Protein AF-A0AA90QJL9-F1 (afdb_monomer)

Solvent-accessible surface area (backbone atoms only — not comparable to full-atom values): 12307 Å² total; per-residue (Å²): 135,61,66,71,59,50,46,52,51,47,24,72,76,66,73,48,88,70,54,82,89,34,70,68,47,48,51,52,52,48,52,53,52,53,50,50,53,55,49,50,56,49,50,53,54,47,51,52,53,49,50,56,49,50,53,49,52,49,53,41,50,74,67,40,72,72,60,74,84,72,82,87,88,88,82,82,87,81,88,88,86,87,86,88,90,86,85,89,89,82,92,87,85,89,83,93,85,90,80,90,79,86,78,80,83,92,81,77,94,82,65,63,77,60,52,53,51,48,52,50,49,49,52,52,49,50,51,52,49,52,51,49,51,51,50,49,46,41,55,68,75,57,45,70,70,72,71,64,70,74,68,71,62,67,64,68,62,48,76,65,54,49,48,50,51,56,50,49,53,51,51,50,57,52,51,70,71,47,56,74,68,60,44,52,53,53,54,56,59,72,69,56,133

Foldseek 3Di:
DDLVVLQVVCCVVPVDRDDCPHPVSVVSVVVVVVVVVVVVVVVVVVVVVVVVVVVVVVVCVVVCVVVPPDDDDDDDDDDDDDDDDDDDDDDDDDDDDDDDDDDDDDDDDDDPVVVVVVVCVVVVVVVVVVVVVVVVCCCVVVVPDPPPPVPVPVVPCPPVNVVVVVVVVVVVVVLVVDDPVVVVVVVVVVPDD

Mean predicted aligned error: 23.82 Å

Secondary structure (DSSP, 8-state):
--HHHHHHHHHHHH-----TT-HHHHHHHHHHHHHHHHHHHHHHHHHHHHHHHHHHHHHHHHTTTTTTTS-----------------------------------------HHHHHHHHHHHHHHHHHHHHHHHHHHHHHHS------TT--------HHHHHHHHHHHHHHHHHHHS-HHHHHHHHHHHT--

Sequence (193 aa):
MDQQKLRTLVFEKTGVRIDIDDPIFALVALNEAVLAEAVERHVELLDDATADLADQVQALQESGHLGRASGAPADRGPADRGPAERGPADRGPAERAPAALVAAAPAAVNSQPLQEKRIIAIAGGAALLCAFVVLIGQAVLLRPAPAPAPVVVAKELTPEQSAALREADKLAGIVARLDAKTRAAIAAEMQKP

pLDDT: mean 71.05, std 20.95, range [29.89, 96.69]

Radius of gyration: 43.8 Å; Cα contacts (8 Å, |Δi|>4): 33; chains: 1; bounding box: 90×55×127 Å

Structure (mmCIF, N/CA/C/O backbone):
data_AF-A0AA90QJL9-F1
#
_entry.id   AF-A0AA90QJL9-F1
#
loop_
_atom_site.group_PDB
_atom_site.id
_atom_site.type_symbol
_atom_site.label_atom_id
_atom_site.label_alt_id
_atom_site.label_comp_id
_atom_site.label_asym_id
_atom_site.label_entity_id
_atom_site.label_seq_id
_atom_site.pdbx_PDB_ins_code
_atom_site.Cartn_x
_atom_site.Cartn_y
_atom_site.Cartn_z
_atom_site.occupancy
_atom_site.B_iso_or_equiv
_atom_site.auth_seq_id
_atom_site.auth_comp_id
_atom_site.auth_asym_id
_atom_site.auth_atom_id
_atom_site.pdbx_PDB_model_num
ATOM 1 N N . MET A 1 1 ? 7.732 -16.414 -2.783 1.00 67.12 1 MET A N 1
ATOM 2 C CA . MET A 1 1 ? 7.896 -16.196 -1.323 1.00 67.12 1 MET A CA 1
ATOM 3 C C . MET A 1 1 ? 7.197 -17.326 -0.563 1.00 67.12 1 MET A C 1
ATOM 5 O O . MET A 1 1 ? 6.200 -17.828 -1.063 1.00 67.12 1 MET A O 1
ATOM 9 N N . ASP A 1 2 ? 7.714 -17.752 0.596 1.00 83.19 2 ASP A N 1
ATOM 10 C CA . ASP A 1 2 ? 7.135 -18.830 1.426 1.00 83.19 2 ASP A CA 1
ATOM 11 C C . ASP A 1 2 ? 5.932 -18.325 2.254 1.00 83.19 2 ASP A C 1
ATOM 13 O O . ASP A 1 2 ? 6.030 -17.314 2.956 1.00 83.19 2 ASP A O 1
ATOM 17 N N . GLN A 1 3 ? 4.799 -19.035 2.187 1.00 81.81 3 GLN A N 1
ATOM 18 C CA . GLN A 1 3 ? 3.561 -18.700 2.902 1.00 81.81 3 GLN A CA 1
ATOM 19 C C . GLN A 1 3 ? 3.730 -18.746 4.427 1.00 81.81 3 GLN A C 1
ATOM 21 O O . GLN A 1 3 ? 3.148 -17.928 5.139 1.00 81.81 3 GLN A O 1
ATOM 26 N N . GLN A 1 4 ? 4.566 -19.644 4.958 1.00 83.25 4 GLN A N 1
ATOM 27 C CA . GLN A 1 4 ? 4.797 -19.713 6.405 1.00 83.25 4 GLN A CA 1
ATOM 28 C C . GLN A 1 4 ? 5.502 -18.454 6.914 1.00 83.25 4 GLN A C 1
ATOM 30 O O . GLN A 1 4 ? 5.161 -17.928 7.976 1.00 83.25 4 GLN A O 1
ATOM 35 N N . LYS A 1 5 ? 6.433 -17.927 6.114 1.00 85.44 5 LYS A N 1
ATOM 36 C CA . LYS A 1 5 ? 7.164 -16.693 6.406 1.00 85.44 5 LYS A CA 1
ATOM 37 C C . LYS A 1 5 ? 6.245 -15.472 6.368 1.00 85.44 5 LYS A C 1
ATOM 39 O O . LYS A 1 5 ? 6.332 -14.631 7.257 1.00 85.44 5 LYS A O 1
ATOM 44 N N . LEU A 1 6 ? 5.330 -15.409 5.396 1.00 84.88 6 LEU A N 1
ATOM 45 C CA . LEU A 1 6 ? 4.298 -14.368 5.320 1.00 84.88 6 LEU A CA 1
ATOM 46 C C . LEU A 1 6 ? 3.365 -14.397 6.531 1.00 84.88 6 LEU A C 1
ATOM 48 O O . LEU A 1 6 ? 3.084 -13.348 7.103 1.00 84.88 6 LEU A O 1
ATOM 52 N N . ARG A 1 7 ? 2.935 -15.582 6.974 1.00 85.56 7 ARG A N 1
ATOM 53 C CA . ARG A 1 7 ? 2.067 -15.718 8.153 1.00 85.56 7 ARG A CA 1
ATOM 54 C C . ARG A 1 7 ? 2.731 -15.178 9.414 1.00 85.56 7 ARG A C 1
ATOM 56 O O . ARG A 1 7 ? 2.098 -14.445 10.170 1.00 85.56 7 ARG A O 1
ATOM 63 N N . THR A 1 8 ? 4.009 -15.493 9.617 1.00 87.06 8 THR A N 1
ATOM 64 C CA . THR A 1 8 ? 4.794 -14.942 10.729 1.00 87.06 8 THR A CA 1
ATOM 65 C C . THR A 1 8 ? 4.916 -13.423 10.624 1.00 87.06 8 THR A C 1
ATOM 67 O O . THR A 1 8 ? 4.677 -12.732 11.604 1.00 87.06 8 THR A O 1
ATOM 70 N N . LEU A 1 9 ? 5.195 -12.892 9.431 1.00 86.06 9 LEU A N 1
ATOM 71 C CA . LEU A 1 9 ? 5.325 -11.450 9.193 1.00 86.06 9 LEU A CA 1
ATOM 72 C C . LEU A 1 9 ? 4.023 -10.680 9.448 1.00 86.06 9 LEU A C 1
ATOM 74 O O 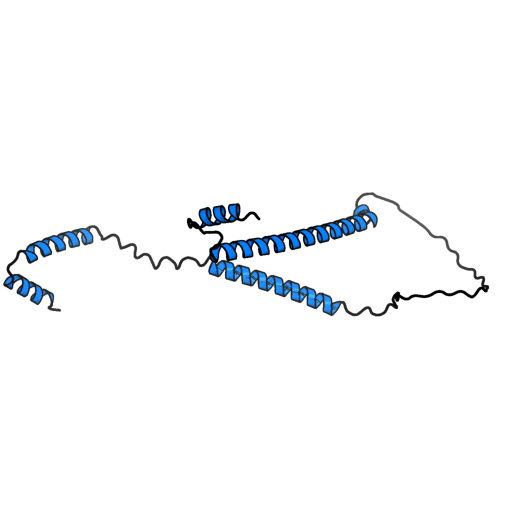. LEU A 1 9 ? 4.041 -9.597 10.032 1.00 86.06 9 LEU A O 1
ATOM 78 N N . VAL A 1 10 ? 2.888 -11.235 9.022 1.00 84.06 10 VAL A N 1
ATOM 79 C CA . VAL A 1 10 ? 1.570 -10.646 9.274 1.00 84.06 10 VAL A CA 1
ATOM 80 C C . VAL A 1 10 ? 1.244 -10.702 10.764 1.00 84.06 10 VAL A C 1
ATOM 82 O O . VAL A 1 10 ? 0.799 -9.697 11.315 1.00 84.06 10 VAL A O 1
ATOM 85 N N . PHE A 1 11 ? 1.538 -11.816 11.440 1.00 86.06 11 PHE A N 1
ATOM 86 C CA . PHE A 1 11 ? 1.369 -11.935 12.888 1.00 86.06 11 PHE A CA 1
ATOM 87 C C . PHE A 1 11 ? 2.257 -10.952 13.664 1.00 86.06 11 PHE A C 1
ATOM 89 O O . PHE A 1 11 ? 1.767 -10.286 14.566 1.00 86.06 11 PHE A O 1
ATOM 96 N N . GLU A 1 12 ? 3.530 -10.797 13.303 1.00 88.50 12 GLU A N 1
ATOM 97 C CA . GLU A 1 12 ? 4.438 -9.843 13.956 1.00 88.50 12 GLU A CA 1
ATOM 98 C C . GLU A 1 12 ? 3.993 -8.390 13.762 1.00 88.50 12 GLU A C 1
ATOM 100 O O . GLU A 1 12 ? 4.058 -7.593 14.696 1.00 88.50 12 GLU A O 1
ATOM 105 N N . LYS A 1 13 ? 3.510 -8.034 12.565 1.00 88.56 13 LYS A N 1
ATOM 106 C CA . LYS A 1 13 ? 3.083 -6.660 12.259 1.00 88.56 13 LYS A CA 1
ATOM 107 C C . LYS A 1 13 ? 1.711 -6.302 12.819 1.00 88.56 13 LYS A C 1
ATOM 109 O O . LYS A 1 13 ? 1.482 -5.142 13.146 1.00 88.56 13 LYS A O 1
ATOM 114 N N . THR A 1 14 ? 0.788 -7.258 12.875 1.00 84.44 14 THR A N 1
ATOM 115 C CA . THR A 1 14 ? -0.618 -6.988 13.229 1.00 84.44 14 THR A CA 1
ATOM 116 C C . THR A 1 14 ? -1.019 -7.556 14.588 1.00 84.44 14 THR A C 1
ATOM 118 O O . THR A 1 14 ? -2.044 -7.160 15.133 1.00 84.44 14 THR A O 1
ATOM 121 N N . GLY A 1 15 ? -0.241 -8.486 15.145 1.00 83.06 15 GLY A N 1
ATOM 122 C CA . GLY A 1 15 ? -0.596 -9.263 16.336 1.00 83.06 15 GLY A CA 1
ATOM 123 C C . GLY A 1 15 ? -1.696 -10.303 16.096 1.00 83.06 15 GLY A C 1
ATOM 124 O O . GLY A 1 15 ? -2.047 -11.044 17.015 1.00 83.06 15 GLY A O 1
ATOM 125 N N . VAL A 1 16 ? -2.249 -10.381 14.880 1.00 82.75 16 VAL A N 1
ATOM 126 C CA . VAL A 1 16 ? -3.380 -11.249 14.544 1.00 82.75 16 VAL A CA 1
ATOM 127 C C . VAL A 1 16 ? -2.868 -12.553 13.946 1.00 82.75 16 VAL A C 1
ATOM 129 O O . VAL A 1 16 ? -2.081 -12.558 12.998 1.00 82.75 16 VAL A O 1
ATOM 132 N N . ARG A 1 17 ? -3.303 -13.684 14.512 1.00 83.62 17 ARG A N 1
ATOM 133 C CA . ARG A 1 17 ? -3.059 -15.003 13.918 1.00 83.62 17 ARG A CA 1
ATOM 134 C C . ARG A 1 17 ? -4.077 -15.211 12.812 1.00 83.62 17 ARG A C 1
ATOM 136 O O . ARG A 1 17 ? -5.263 -15.309 13.099 1.00 83.62 17 ARG A O 1
ATOM 143 N N . ILE A 1 18 ? -3.590 -15.243 11.580 1.00 83.38 18 ILE A N 1
ATOM 144 C CA . ILE A 1 18 ? -4.412 -15.421 10.391 1.00 83.38 18 ILE A CA 1
ATOM 145 C C . ILE A 1 18 ? -4.135 -16.815 9.822 1.00 83.38 18 ILE A C 1
ATOM 147 O O . ILE A 1 18 ? -2.971 -17.203 9.664 1.00 83.38 18 ILE A O 1
ATOM 151 N N . ASP A 1 19 ? -5.198 -17.573 9.568 1.00 86.06 19 ASP A N 1
ATOM 152 C CA . ASP A 1 19 ? -5.115 -18.892 8.943 1.00 86.06 19 ASP A CA 1
ATOM 153 C C . ASP A 1 19 ? -4.860 -18.774 7.433 1.00 86.06 19 ASP A C 1
ATOM 155 O O . ASP A 1 19 ? -5.088 -17.733 6.822 1.00 86.06 19 ASP A O 1
ATOM 159 N N . ILE A 1 20 ? -4.354 -19.846 6.817 1.00 79.44 20 ILE A N 1
ATOM 160 C CA . ILE A 1 20 ? -4.013 -19.854 5.381 1.00 79.44 20 ILE A CA 1
ATOM 161 C C . ILE A 1 20 ? -5.260 -19.693 4.502 1.00 79.44 20 ILE A C 1
ATOM 163 O O . ILE A 1 20 ? -5.184 -19.063 3.450 1.00 79.44 20 ILE A O 1
ATOM 167 N N . ASP A 1 21 ? -6.398 -20.216 4.957 1.00 84.12 21 ASP A N 1
ATOM 168 C CA . ASP A 1 21 ? -7.680 -20.120 4.253 1.00 84.12 21 ASP A CA 1
ATOM 169 C C . ASP A 1 21 ? -8.407 -18.787 4.516 1.00 84.12 21 ASP A C 1
ATOM 171 O O . ASP A 1 21 ? -9.512 -18.567 4.019 1.00 84.12 21 ASP A O 1
ATOM 175 N N . ASP A 1 22 ? -7.808 -17.883 5.298 1.00 88.06 22 ASP A N 1
ATOM 176 C CA . ASP A 1 22 ? -8.390 -16.576 5.572 1.00 88.06 22 ASP A CA 1
ATOM 177 C C . ASP A 1 22 ? -8.294 -15.672 4.325 1.00 88.06 22 ASP A C 1
ATOM 179 O O . ASP A 1 22 ? -7.212 -15.514 3.740 1.00 88.06 22 ASP A O 1
ATOM 183 N N . PRO A 1 23 ? -9.394 -15.015 3.916 1.00 85.56 23 PRO A N 1
ATOM 184 C CA . PRO A 1 23 ? -9.393 -14.128 2.756 1.00 85.56 23 PRO A CA 1
ATOM 185 C C . PRO A 1 23 ? -8.395 -12.965 2.878 1.00 85.56 23 PRO 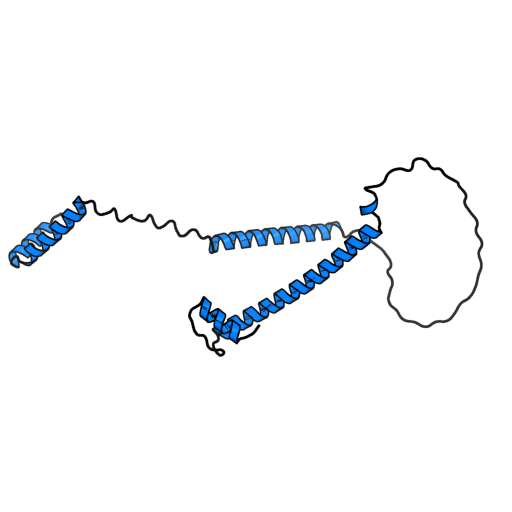A C 1
ATOM 187 O O . PRO A 1 23 ? -7.852 -12.516 1.869 1.00 85.56 23 PRO A O 1
ATOM 190 N N . ILE A 1 24 ? -8.112 -12.484 4.091 1.00 85.00 24 ILE A N 1
ATOM 191 C CA . ILE A 1 24 ? -7.118 -11.432 4.333 1.00 85.00 24 ILE A CA 1
ATOM 192 C C . ILE A 1 24 ? -5.714 -11.961 4.028 1.00 85.00 24 ILE A C 1
ATOM 194 O O . ILE A 1 24 ? -4.919 -11.264 3.393 1.00 85.00 24 ILE A O 1
ATOM 198 N N . PHE A 1 25 ? -5.410 -13.200 4.423 1.00 88.38 25 PHE A N 1
ATOM 199 C CA . PHE A 1 25 ? -4.119 -13.820 4.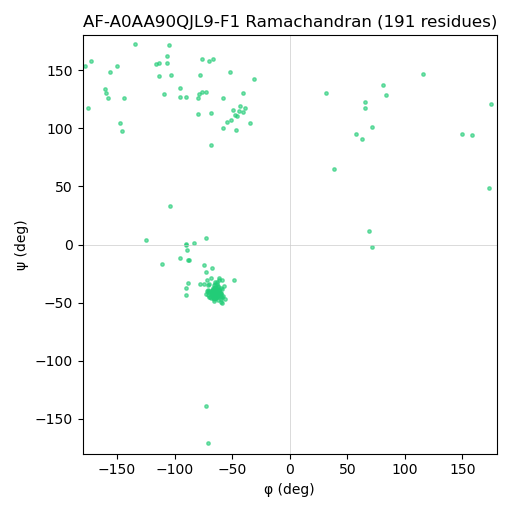131 1.00 88.38 25 PHE A CA 1
ATOM 200 C C . PHE A 1 25 ? -3.927 -14.048 2.631 1.00 88.38 25 PHE A C 1
ATOM 202 O O . PHE A 1 25 ? -2.867 -13.725 2.095 1.00 88.38 25 PHE A O 1
ATOM 209 N N . ALA A 1 26 ? -4.967 -14.520 1.940 1.00 86.75 26 ALA A N 1
ATOM 210 C CA . ALA A 1 26 ? -4.943 -14.706 0.492 1.00 86.75 26 ALA A CA 1
ATOM 211 C C . ALA A 1 26 ? -4.666 -13.391 -0.259 1.00 86.75 26 ALA A C 1
ATOM 213 O O . ALA A 1 26 ? -3.860 -13.372 -1.189 1.00 86.75 26 ALA A O 1
ATOM 214 N N . LEU A 1 27 ? -5.274 -12.279 0.171 1.00 88.25 27 LEU A N 1
ATOM 215 C CA . LEU A 1 27 ? 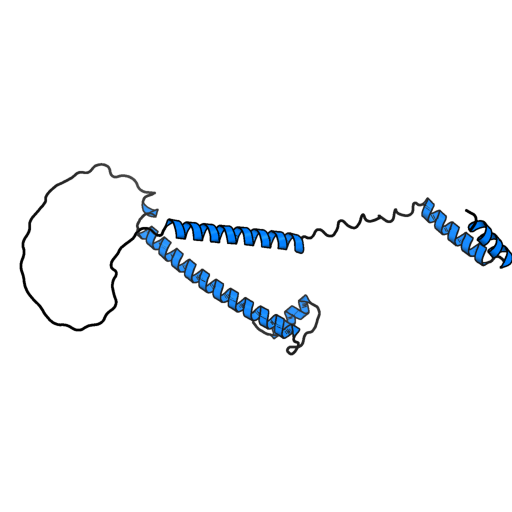-5.033 -10.959 -0.421 1.00 88.25 27 LEU A CA 1
ATOM 216 C C . LEU A 1 27 ? -3.605 -10.463 -0.190 1.00 88.25 27 LEU A C 1
ATOM 218 O O . LEU A 1 27 ? -2.978 -9.945 -1.113 1.00 88.25 27 LEU A O 1
ATOM 222 N N . VAL A 1 28 ? -3.073 -10.632 1.022 1.00 88.75 28 VAL A N 1
ATOM 223 C CA . VAL A 1 28 ? -1.682 -10.266 1.323 1.00 88.75 28 VAL A CA 1
ATOM 224 C C . VAL A 1 28 ? -0.719 -11.118 0.500 1.00 88.75 28 VAL A C 1
ATOM 226 O O . VAL A 1 28 ? 0.187 -10.576 -0.125 1.00 88.75 28 VAL A O 1
ATOM 229 N N . ALA A 1 29 ? -0.936 -12.432 0.438 1.00 87.38 29 ALA A N 1
ATOM 230 C CA . ALA A 1 29 ? -0.109 -13.337 -0.351 1.00 87.38 29 ALA A CA 1
ATOM 231 C C . ALA A 1 29 ? -0.157 -13.011 -1.853 1.00 87.38 29 ALA A C 1
ATOM 233 O O . ALA A 1 29 ? 0.880 -13.045 -2.514 1.00 87.38 29 ALA A O 1
ATOM 234 N N . LEU A 1 30 ? -1.332 -12.655 -2.382 1.00 88.94 30 LEU A N 1
ATOM 235 C CA . LEU A 1 30 ? -1.493 -12.240 -3.774 1.00 88.94 30 LEU A CA 1
ATOM 236 C C . LEU A 1 30 ? -0.758 -10.928 -4.060 1.00 88.94 30 LEU A C 1
ATOM 238 O O . LEU A 1 30 ? -0.006 -10.858 -5.028 1.00 88.94 30 LEU A O 1
ATOM 242 N N . ASN A 1 31 ? -0.939 -9.909 -3.217 1.00 91.06 31 ASN A N 1
ATOM 243 C CA . ASN A 1 31 ? -0.243 -8.633 -3.377 1.00 91.06 31 ASN A CA 1
ATOM 244 C C . ASN A 1 31 ? 1.275 -8.826 -3.354 1.00 91.06 31 ASN A C 1
ATOM 246 O O . ASN A 1 31 ? 1.972 -8.294 -4.209 1.00 91.06 31 ASN A O 1
ATOM 250 N N . GLU A 1 32 ? 1.785 -9.619 -2.414 1.00 89.25 32 GLU A N 1
ATOM 251 C CA . GLU A 1 32 ? 3.216 -9.909 -2.298 1.00 89.25 32 GLU A CA 1
ATOM 252 C C . GLU A 1 32 ? 3.751 -10.695 -3.502 1.00 89.25 32 GLU A C 1
ATOM 254 O O . GLU A 1 32 ? 4.854 -10.422 -3.968 1.00 89.25 32 GLU A O 1
ATOM 259 N N . ALA A 1 33 ? 2.973 -11.633 -4.053 1.00 86.50 33 ALA A N 1
ATOM 260 C CA . ALA A 1 33 ? 3.351 -12.354 -5.267 1.00 86.50 33 ALA A CA 1
ATOM 261 C C . ALA A 1 33 ? 3.413 -11.425 -6.491 1.00 86.50 33 ALA A C 1
ATOM 263 O O . ALA A 1 33 ? 4.394 -11.452 -7.230 1.00 86.50 33 ALA A O 1
ATOM 264 N N . VAL A 1 34 ? 2.407 -10.563 -6.669 1.00 91.62 34 VAL A N 1
ATOM 265 C CA . VAL A 1 34 ? 2.362 -9.590 -7.772 1.00 91.62 34 VAL A CA 1
ATOM 266 C C . VAL A 1 34 ? 3.485 -8.561 -7.646 1.00 91.62 34 VAL A C 1
ATOM 268 O O . VAL A 1 34 ? 4.110 -8.205 -8.643 1.00 91.62 34 VAL A O 1
ATOM 271 N N . LEU A 1 35 ? 3.769 -8.092 -6.428 1.00 91.88 35 LEU A N 1
ATOM 272 C CA . LEU A 1 35 ? 4.880 -7.179 -6.169 1.00 91.88 35 LEU A CA 1
ATOM 273 C C . LEU A 1 35 ? 6.225 -7.838 -6.473 1.00 91.88 35 LEU A C 1
ATOM 275 O O . LEU A 1 35 ? 7.065 -7.208 -7.108 1.00 91.88 35 LEU A O 1
ATOM 279 N N . ALA A 1 36 ? 6.421 -9.094 -6.064 1.00 89.12 36 ALA A N 1
ATOM 280 C CA . ALA A 1 36 ? 7.643 -9.831 -6.365 1.00 89.12 36 ALA A CA 1
ATOM 281 C C . ALA A 1 36 ? 7.861 -9.964 -7.879 1.00 89.12 36 ALA A C 1
ATOM 283 O O . ALA A 1 36 ? 8.938 -9.631 -8.362 1.00 89.12 36 ALA A O 1
ATOM 284 N N . GLU A 1 37 ? 6.828 -10.351 -8.629 1.00 91.00 37 GLU A N 1
ATOM 285 C CA . GLU A 1 37 ? 6.903 -10.475 -10.090 1.00 91.00 37 GLU A CA 1
ATOM 286 C C . GLU A 1 37 ? 7.164 -9.123 -10.778 1.00 91.00 37 GLU A C 1
ATOM 288 O O . GLU A 1 37 ? 7.938 -9.027 -11.729 1.00 91.00 37 GLU A O 1
ATOM 293 N N . ALA A 1 38 ? 6.535 -8.046 -10.300 1.00 92.00 38 ALA A N 1
ATOM 294 C CA . ALA A 1 38 ? 6.757 -6.710 -10.845 1.00 92.00 38 ALA A CA 1
ATOM 295 C C . ALA A 1 38 ? 8.190 -6.216 -10.598 1.00 92.00 38 ALA A C 1
ATOM 297 O O . ALA A 1 38 ? 8.786 -5.601 -11.482 1.00 92.00 38 ALA A O 1
ATOM 298 N N . VAL A 1 39 ? 8.743 -6.484 -9.411 1.00 95.50 39 VAL A N 1
ATOM 299 C CA . VAL A 1 39 ? 10.136 -6.156 -9.086 1.00 95.50 39 VAL A CA 1
ATOM 300 C C . VAL A 1 39 ? 11.091 -6.968 -9.950 1.00 95.50 39 VAL A C 1
ATOM 302 O O . VAL A 1 39 ? 12.017 -6.388 -10.501 1.00 95.50 39 VAL A O 1
ATOM 305 N N . GLU A 1 40 ? 10.849 -8.267 -10.120 1.00 94.12 40 GLU A N 1
ATOM 306 C CA . GLU A 1 40 ? 11.672 -9.140 -10.963 1.00 94.12 40 GLU A CA 1
ATOM 307 C C . GLU A 1 40 ? 11.718 -8.636 -12.410 1.00 94.12 40 GLU A C 1
ATOM 309 O O . GLU A 1 40 ? 12.799 -8.350 -12.919 1.00 94.12 40 GLU A O 1
ATOM 314 N N . ARG A 1 41 ? 10.556 -8.347 -13.013 1.00 94.06 41 ARG A N 1
ATOM 315 C CA . ARG A 1 41 ? 10.489 -7.739 -14.354 1.00 94.06 41 ARG A CA 1
ATOM 316 C C . ARG A 1 41 ? 11.232 -6.406 -14.449 1.00 94.06 41 ARG A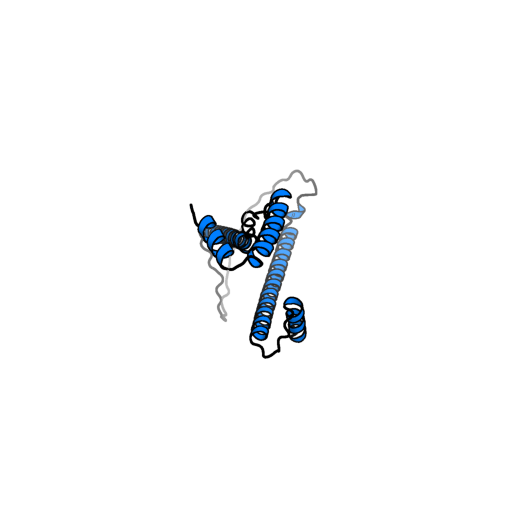 C 1
ATOM 318 O O . ARG A 1 41 ? 11.797 -6.084 -15.488 1.00 94.06 41 ARG A O 1
ATOM 325 N N . HIS A 1 42 ? 11.211 -5.589 -13.398 1.00 94.56 42 HIS A N 1
ATOM 326 C CA . HIS A 1 42 ? 11.939 -4.320 -13.398 1.00 94.56 42 HIS A CA 1
ATOM 327 C C . HIS A 1 42 ? 13.448 -4.490 -13.244 1.00 94.56 42 HIS A C 1
ATOM 329 O O . HIS A 1 42 ? 14.188 -3.700 -13.826 1.00 94.56 42 HIS A O 1
ATOM 335 N N . VAL A 1 43 ? 13.897 -5.487 -12.484 1.00 96.25 43 VAL A N 1
ATOM 336 C CA . VAL A 1 43 ? 15.320 -5.817 -12.363 1.00 96.25 43 VAL A CA 1
ATOM 337 C C . VAL A 1 43 ? 15.850 -6.311 -13.703 1.00 96.25 43 VAL A C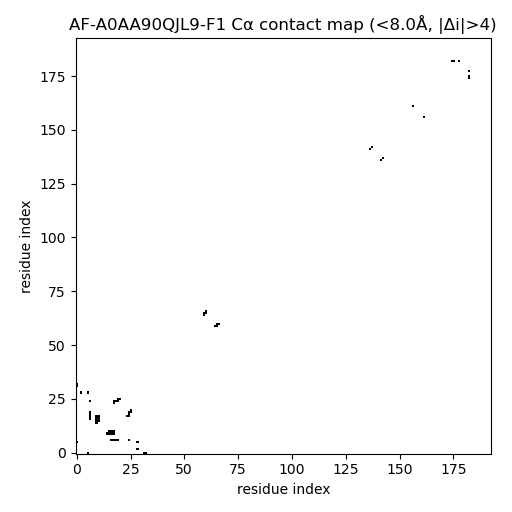 1
ATOM 339 O O . VAL A 1 43 ? 16.843 -5.772 -14.169 1.00 96.25 43 VAL A O 1
ATOM 342 N N . GLU A 1 44 ? 15.135 -7.216 -14.375 1.00 94.44 44 GLU A N 1
ATOM 343 C CA . GLU A 1 44 ? 15.510 -7.692 -15.714 1.00 94.44 44 GLU A CA 1
ATOM 344 C C . GLU A 1 44 ? 15.644 -6.533 -16.713 1.00 94.44 44 GLU A C 1
ATOM 346 O O . GLU A 1 44 ? 16.659 -6.400 -17.389 1.00 94.44 44 GLU A O 1
ATOM 351 N N . LEU A 1 45 ? 14.665 -5.622 -16.745 1.00 95.44 45 LEU A N 1
ATOM 352 C CA . LEU A 1 45 ? 14.725 -4.444 -17.615 1.00 95.44 45 LEU A CA 1
ATOM 353 C C . LEU A 1 45 ? 15.897 -3.508 -17.287 1.00 95.44 45 LEU A C 1
ATOM 355 O O . LEU A 1 45 ? 16.442 -2.866 -18.185 1.00 95.44 45 LEU A O 1
ATOM 359 N N . LEU A 1 46 ? 16.254 -3.372 -16.008 1.00 96.19 46 LEU A N 1
ATOM 360 C CA . LEU A 1 46 ? 17.405 -2.572 -15.594 1.00 96.19 46 LEU A CA 1
ATOM 361 C C . LEU A 1 46 ? 18.720 -3.241 -15.980 1.00 96.19 46 LEU A C 1
ATOM 363 O O . LEU A 1 46 ? 19.636 -2.536 -16.400 1.00 96.19 46 LEU A O 1
ATOM 367 N N . ASP A 1 47 ? 18.816 -4.559 -15.854 1.00 96.69 47 ASP A N 1
ATOM 368 C CA . ASP A 1 47 ? 19.997 -5.323 -16.243 1.00 96.69 47 ASP A CA 1
ATOM 369 C C . ASP A 1 47 ? 20.220 -5.234 -17.760 1.00 96.69 47 ASP A C 1
ATOM 371 O O . ASP A 1 47 ? 21.329 -4.907 -18.188 1.00 96.69 47 ASP A O 1
ATOM 375 N N . ASP A 1 48 ? 19.160 -5.378 -18.561 1.00 95.62 48 ASP A N 1
ATOM 376 C CA . ASP A 1 48 ? 19.201 -5.189 -20.018 1.00 95.62 48 ASP A CA 1
ATOM 377 C C . ASP A 1 48 ? 19.641 -3.763 -20.386 1.00 95.62 48 ASP A C 1
ATOM 379 O O . ASP A 1 48 ? 20.580 -3.562 -21.158 1.00 95.62 48 ASP A O 1
ATOM 383 N N . ALA A 1 49 ? 19.026 -2.745 -19.774 1.00 94.81 49 ALA A N 1
ATOM 384 C CA . ALA A 1 49 ? 19.397 -1.351 -20.017 1.00 94.81 49 ALA A CA 1
ATOM 385 C C . ALA A 1 49 ? 20.841 -1.038 -19.579 1.00 94.81 49 ALA A C 1
ATOM 387 O O . ALA A 1 49 ? 21.511 -0.190 -20.174 1.00 94.81 49 ALA A O 1
ATOM 388 N N . THR A 1 50 ? 21.328 -1.707 -18.531 1.00 95.56 50 THR A N 1
ATOM 389 C CA . THR A 1 50 ? 22.707 -1.568 -18.049 1.00 95.56 50 THR A CA 1
ATOM 390 C C . THR A 1 50 ? 23.692 -2.218 -19.016 1.00 95.56 50 THR A C 1
ATOM 392 O O . THR A 1 50 ? 24.745 -1.634 -19.277 1.00 95.56 50 THR A O 1
ATOM 395 N N . ALA A 1 51 ? 23.348 -3.377 -19.585 1.00 95.00 51 ALA A N 1
ATOM 396 C CA . ALA A 1 51 ? 24.138 -4.032 -20.624 1.00 95.00 51 ALA A CA 1
ATOM 397 C C . ALA A 1 51 ? 24.229 -3.160 -21.888 1.00 95.00 51 ALA A C 1
ATOM 399 O O . ALA A 1 51 ? 25.332 -2.864 -22.347 1.00 95.00 51 ALA A O 1
ATOM 400 N N . ASP A 1 52 ? 23.101 -2.626 -22.364 1.00 94.38 52 ASP A N 1
ATOM 401 C CA . ASP A 1 52 ? 23.058 -1.717 -23.518 1.00 94.38 52 ASP A CA 1
ATOM 402 C C . ASP A 1 52 ? 23.891 -0.442 -23.297 1.00 94.38 52 ASP A C 1
ATOM 404 O O . ASP A 1 52 ? 24.518 0.098 -24.219 1.00 94.38 52 ASP A O 1
ATOM 408 N N . LEU A 1 53 ? 23.892 0.082 -22.066 1.00 93.94 53 LEU A N 1
ATOM 409 C CA . LEU A 1 53 ? 24.706 1.239 -21.707 1.00 93.94 53 LEU A CA 1
ATOM 410 C C . LEU A 1 53 ? 26.199 0.887 -21.681 1.00 93.94 53 LEU A C 1
ATOM 412 O O . LEU A 1 53 ? 27.013 1.696 -22.129 1.00 93.94 53 LEU A O 1
ATOM 416 N N . ALA A 1 54 ? 26.565 -0.294 -21.180 1.00 94.00 54 ALA A N 1
ATOM 417 C CA . ALA A 1 54 ? 27.946 -0.769 -21.179 1.00 94.00 54 ALA A CA 1
ATOM 418 C C . ALA A 1 54 ? 28.484 -0.924 -22.611 1.00 94.00 54 ALA A C 1
ATOM 420 O O . ALA A 1 54 ? 29.572 -0.424 -22.905 1.00 94.00 54 ALA A O 1
ATOM 421 N N . ASP A 1 55 ? 27.683 -1.493 -23.512 1.00 94.00 55 ASP A N 1
ATOM 422 C CA . ASP A 1 55 ? 28.020 -1.630 -24.931 1.00 94.00 55 ASP A CA 1
ATOM 423 C C . ASP A 1 55 ? 28.191 -0.262 -25.606 1.00 94.00 55 ASP A C 1
ATOM 425 O O . ASP A 1 55 ? 29.155 -0.040 -26.342 1.00 94.00 55 ASP A O 1
ATOM 429 N N . GLN A 1 56 ? 27.315 0.707 -25.311 1.00 91.56 56 GLN A N 1
ATOM 430 C CA . GLN A 1 56 ? 27.471 2.082 -25.801 1.00 91.56 56 GLN A CA 1
ATOM 431 C C . GLN A 1 56 ? 28.747 2.750 -25.286 1.00 91.56 56 GLN A C 1
ATOM 433 O O . GLN A 1 56 ? 29.443 3.422 -26.049 1.00 91.56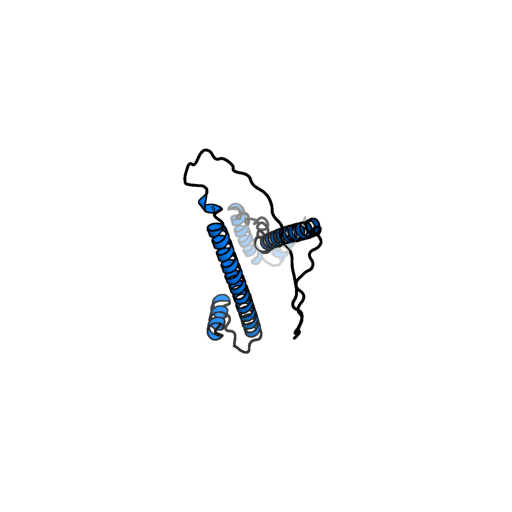 56 GLN A O 1
ATOM 438 N N . VAL A 1 57 ? 29.071 2.586 -24.002 1.00 93.06 57 VAL A N 1
ATOM 439 C CA . VAL A 1 57 ? 30.301 3.140 -23.420 1.00 93.06 57 VAL A CA 1
ATOM 440 C C . VAL A 1 57 ? 31.530 2.514 -24.073 1.00 93.06 57 VAL A C 1
ATOM 442 O O . VAL A 1 57 ? 32.461 3.242 -24.420 1.00 93.06 57 VAL A O 1
ATOM 445 N N . GLN A 1 58 ? 31.525 1.200 -24.298 1.00 90.06 58 GLN A N 1
ATOM 446 C CA . GLN A 1 58 ? 32.617 0.508 -24.972 1.00 90.06 58 GLN A CA 1
ATOM 447 C C . GLN A 1 58 ? 32.755 0.964 -26.431 1.00 90.06 58 GLN A C 1
ATOM 449 O O . GLN A 1 58 ? 33.851 1.326 -26.857 1.00 90.06 58 GLN A O 1
ATOM 454 N N . ALA A 1 59 ? 31.649 1.071 -27.169 1.00 87.56 59 ALA A N 1
ATOM 455 C CA . ALA A 1 59 ? 31.652 1.587 -28.535 1.00 87.56 59 ALA A CA 1
ATOM 456 C C . ALA A 1 59 ? 32.208 3.023 -28.614 1.00 87.56 59 ALA A C 1
ATOM 458 O O . ALA A 1 59 ? 32.956 3.349 -29.534 1.00 87.56 59 ALA A O 1
ATOM 459 N N . LEU A 1 60 ? 31.906 3.879 -27.628 1.00 89.06 60 LEU A N 1
ATOM 460 C CA . LEU A 1 60 ? 32.445 5.244 -27.530 1.00 89.06 60 LEU A CA 1
ATOM 461 C C . LEU A 1 60 ? 33.938 5.292 -27.151 1.00 89.06 60 LEU A C 1
ATOM 463 O O . LEU A 1 60 ? 34.659 6.221 -27.539 1.00 89.06 60 LEU A O 1
ATOM 467 N N . GLN A 1 61 ? 34.415 4.316 -26.377 1.00 85.06 61 GLN A N 1
ATOM 468 C CA . GLN A 1 61 ? 35.835 4.153 -26.059 1.00 85.06 61 GLN A CA 1
ATOM 469 C C . GLN A 1 61 ? 36.620 3.691 -27.291 1.00 85.06 61 GLN A C 1
ATOM 471 O O . GLN A 1 61 ? 37.657 4.275 -27.610 1.00 85.06 61 GLN A O 1
ATOM 476 N N . GLU A 1 62 ? 36.092 2.705 -28.017 1.00 84.19 62 GLU A N 1
ATOM 477 C CA . GLU A 1 62 ? 36.660 2.182 -29.263 1.00 84.19 62 GLU A CA 1
ATOM 478 C C . GLU A 1 62 ? 36.630 3.223 -30.392 1.00 84.19 62 GLU A C 1
ATOM 480 O O . GLU A 1 62 ? 37.588 3.337 -31.158 1.00 84.19 62 GLU A O 1
ATOM 485 N N . SER A 1 63 ? 35.599 4.077 -30.444 1.00 78.38 63 SER A N 1
ATOM 486 C CA . SER A 1 63 ? 35.524 5.215 -31.372 1.00 78.38 63 SER A CA 1
ATOM 487 C C . SER A 1 63 ? 36.470 6.375 -31.007 1.00 78.38 63 SER A C 1
ATOM 489 O O . SER A 1 63 ? 36.441 7.438 -31.638 1.00 78.38 63 SER A O 1
ATOM 491 N N . GLY A 1 64 ? 37.318 6.203 -29.985 1.00 68.56 64 GLY A N 1
ATOM 492 C CA . GLY A 1 64 ? 38.400 7.121 -29.632 1.00 68.56 64 GLY A CA 1
ATOM 493 C C . GLY A 1 64 ? 37.943 8.472 -29.077 1.00 68.56 64 GLY A C 1
ATOM 494 O O . GLY A 1 64 ? 38.763 9.383 -28.941 1.00 68.56 64 GLY A O 1
ATOM 495 N N . HIS A 1 65 ? 36.660 8.636 -28.738 1.00 59.56 65 HIS A N 1
ATOM 496 C CA . HIS A 1 65 ? 36.128 9.909 -28.237 1.00 59.56 65 HIS A CA 1
ATOM 497 C C . HIS A 1 65 ? 36.579 10.227 -26.804 1.00 59.56 65 HIS A C 1
ATOM 499 O O . HIS A 1 65 ? 36.688 11.398 -26.449 1.00 59.56 65 HIS A O 1
ATOM 505 N N . LEU A 1 66 ? 36.949 9.213 -26.014 1.00 57.03 66 LEU A N 1
ATOM 506 C CA . LEU A 1 66 ? 37.545 9.395 -24.682 1.00 57.03 66 LEU A CA 1
ATOM 507 C C . LEU A 1 66 ? 39.087 9.369 -24.688 1.00 57.03 66 LEU A C 1
ATOM 509 O O . LEU A 1 66 ? 39.712 9.769 -23.709 1.00 57.03 66 LEU A O 1
ATOM 513 N N . GLY A 1 67 ? 39.715 8.954 -25.795 1.00 52.44 67 GLY A N 1
ATOM 514 C CA . GLY A 1 67 ? 41.173 8.808 -25.909 1.00 52.44 67 GLY A CA 1
ATOM 515 C C . GLY A 1 67 ? 41.931 10.065 -26.355 1.00 52.44 67 GLY A C 1
ATOM 516 O O . GLY A 1 67 ? 43.150 10.119 -26.220 1.00 52.44 67 GLY A O 1
ATOM 517 N N . ARG A 1 68 ? 41.256 11.102 -26.872 1.00 47.72 68 ARG A N 1
ATOM 518 C CA . ARG A 1 68 ? 41.944 12.284 -27.439 1.00 47.72 68 ARG A CA 1
ATOM 519 C C . ARG A 1 68 ? 42.219 13.418 -26.441 1.00 47.72 68 ARG A C 1
ATOM 521 O O . ARG A 1 68 ? 42.805 14.428 -26.819 1.00 47.72 68 ARG A O 1
ATOM 528 N N . ALA A 1 69 ? 41.835 13.270 -25.173 1.00 51.09 69 ALA A N 1
ATOM 529 C CA . ALA A 1 69 ? 42.033 14.314 -24.163 1.00 51.09 69 ALA A CA 1
ATOM 530 C C . ALA A 1 69 ? 43.384 14.245 -23.417 1.00 51.09 69 ALA A C 1
ATOM 532 O O . ALA A 1 69 ? 43.676 15.146 -22.635 1.00 51.09 69 ALA A O 1
ATOM 533 N N . SER A 1 70 ? 44.234 13.236 -23.646 1.00 50.50 70 SER A N 1
ATOM 534 C CA . SER A 1 70 ? 45.547 13.159 -22.986 1.00 50.50 70 SER A CA 1
ATOM 535 C C . SER A 1 70 ? 46.611 12.544 -23.900 1.00 50.50 70 SER A C 1
ATOM 537 O O . SER A 1 70 ? 46.696 11.328 -24.036 1.00 50.50 70 SER A O 1
ATOM 539 N N . GLY A 1 71 ? 47.415 13.395 -24.549 1.00 36.34 71 GLY A N 1
ATOM 540 C CA . GLY A 1 71 ? 48.588 12.982 -25.332 1.00 36.34 71 GLY A CA 1
ATOM 541 C C . GLY A 1 71 ? 48.892 13.908 -26.516 1.00 36.34 71 GLY A C 1
ATOM 542 O O . GLY A 1 71 ? 48.308 13.770 -27.584 1.00 36.34 71 GLY A O 1
ATOM 543 N N . ALA A 1 72 ? 49.791 14.874 -26.316 1.00 34.47 72 ALA A N 1
ATOM 544 C CA . ALA A 1 72 ? 50.309 15.824 -27.316 1.00 34.47 72 ALA A CA 1
ATOM 545 C C . ALA A 1 72 ? 51.257 15.162 -28.360 1.00 34.47 72 ALA A C 1
ATOM 547 O O . ALA A 1 72 ? 51.529 13.970 -28.246 1.00 34.47 72 ALA A O 1
ATOM 548 N N . PRO A 1 73 ? 51.961 15.924 -29.228 1.00 56.47 73 PRO A N 1
ATOM 549 C CA . PRO A 1 73 ? 51.526 16.826 -30.303 1.00 56.47 73 PRO A CA 1
ATOM 550 C C . PRO A 1 73 ? 52.014 16.315 -31.688 1.00 56.47 73 PRO A C 1
ATOM 552 O O . PRO A 1 73 ? 53.039 15.646 -31.777 1.00 56.47 73 PRO A O 1
ATOM 555 N N . ALA A 1 74 ? 51.358 16.673 -32.797 1.00 38.38 74 ALA A N 1
ATOM 556 C CA . ALA A 1 74 ? 51.971 16.534 -34.127 1.00 38.38 74 ALA A CA 1
ATOM 557 C C . ALA A 1 74 ? 51.489 17.638 -35.073 1.00 38.38 74 ALA A C 1
ATOM 559 O O . ALA A 1 74 ? 50.350 17.664 -35.539 1.00 38.38 74 ALA A O 1
ATOM 560 N N . ASP A 1 75 ? 52.407 18.575 -35.264 1.00 39.09 75 ASP A N 1
ATOM 561 C CA . ASP A 1 75 ? 52.401 19.724 -36.154 1.00 39.09 75 ASP A CA 1
ATOM 562 C C . ASP A 1 75 ? 52.712 19.289 -37.605 1.00 39.09 75 ASP A C 1
ATOM 564 O O . ASP A 1 75 ? 53.544 18.410 -37.816 1.00 39.09 75 ASP A O 1
ATOM 568 N N . ARG A 1 76 ? 52.083 19.982 -38.568 1.00 34.25 76 ARG A N 1
ATOM 569 C CA . ARG A 1 76 ? 52.378 20.093 -40.021 1.00 34.25 76 ARG A CA 1
ATOM 570 C C . ARG A 1 76 ? 52.250 18.867 -40.960 1.00 34.25 76 ARG A C 1
ATOM 572 O O . ARG A 1 76 ? 52.947 17.873 -40.834 1.00 34.25 76 ARG A O 1
ATOM 579 N N . GLY A 1 77 ? 51.393 19.048 -41.986 1.00 30.42 77 GLY A N 1
ATOM 580 C CA . GLY A 1 77 ? 51.191 18.213 -43.197 1.00 30.42 77 GLY A CA 1
ATOM 581 C C . GLY A 1 77 ? 52.323 18.312 -44.245 1.00 30.42 77 GLY A C 1
ATOM 582 O O . GLY A 1 77 ? 53.468 18.405 -43.813 1.00 30.42 77 GLY A O 1
ATOM 583 N N . PRO A 1 78 ? 52.087 18.373 -45.587 1.00 47.84 78 PRO A N 1
ATOM 584 C CA . PRO A 1 78 ? 50.830 18.386 -46.366 1.00 47.84 78 PRO A CA 1
ATOM 585 C C . PRO A 1 78 ? 50.784 17.445 -47.618 1.00 47.84 78 PRO A C 1
ATOM 587 O O . PRO A 1 78 ? 51.784 16.872 -48.021 1.00 47.84 78 PRO A O 1
ATOM 590 N N . ALA A 1 79 ? 49.584 17.348 -48.217 1.00 40.91 79 ALA A N 1
ATOM 591 C CA . ALA A 1 79 ? 49.203 17.132 -49.633 1.00 40.91 79 ALA A CA 1
ATOM 592 C C . ALA A 1 79 ? 50.078 16.305 -50.611 1.00 40.91 79 ALA A C 1
ATOM 594 O O . ALA A 1 79 ? 51.197 16.699 -50.914 1.00 40.91 79 ALA A O 1
ATOM 595 N N . ASP A 1 80 ? 49.453 15.347 -51.319 1.00 36.69 80 ASP A N 1
ATOM 596 C CA . ASP A 1 80 ? 49.651 15.237 -52.774 1.00 36.69 80 ASP A CA 1
ATOM 597 C C . ASP A 1 80 ? 48.422 14.672 -53.516 1.00 36.69 80 ASP A C 1
ATOM 599 O O . ASP A 1 80 ? 47.553 14.010 -52.951 1.00 36.69 80 ASP A O 1
ATOM 603 N N . ARG A 1 81 ? 48.327 15.046 -54.788 1.00 34.53 81 ARG A N 1
ATOM 604 C CA . ARG A 1 81 ? 47.155 15.151 -55.660 1.00 34.53 81 ARG A CA 1
ATOM 605 C C . ARG A 1 81 ? 47.239 14.110 -56.783 1.00 34.53 81 ARG A C 1
ATOM 607 O O . ARG A 1 81 ? 48.306 13.918 -57.348 1.00 34.53 81 ARG A O 1
ATOM 614 N N . GLY A 1 82 ? 46.106 13.552 -57.220 1.00 29.89 82 GLY A N 1
ATOM 615 C CA . GLY A 1 82 ? 46.028 12.872 -58.523 1.00 29.89 82 GLY A CA 1
ATOM 616 C C . GLY A 1 82 ? 44.682 12.187 -58.806 1.00 29.89 82 GLY A C 1
ATOM 617 O O . GLY A 1 82 ? 44.297 11.318 -58.028 1.00 29.89 82 GLY A O 1
ATOM 618 N N . PRO A 1 83 ? 43.949 12.550 -59.880 1.00 46.97 83 PRO A N 1
ATOM 619 C CA . PRO A 1 83 ? 42.726 11.866 -60.297 1.00 46.97 83 PRO A CA 1
ATOM 620 C C . PRO A 1 83 ? 42.897 10.998 -61.564 1.00 46.97 83 PRO A C 1
ATOM 622 O O . PRO A 1 83 ? 43.762 11.268 -62.391 1.00 46.97 83 PRO A O 1
ATOM 625 N N . ALA A 1 84 ? 41.927 10.085 -61.733 1.00 34.50 84 ALA A N 1
ATOM 626 C CA . ALA A 1 84 ? 41.469 9.398 -62.957 1.00 34.50 84 ALA A CA 1
ATOM 627 C C . ALA A 1 84 ? 42.223 8.134 -63.432 1.00 34.50 84 ALA A C 1
ATOM 629 O O . ALA A 1 84 ? 43.422 8.162 -63.657 1.00 34.50 84 ALA A O 1
ATOM 630 N N . GLU A 1 85 ? 41.490 7.038 -63.685 1.00 34.84 85 GLU A N 1
ATOM 631 C CA . GLU A 1 85 ? 41.043 6.668 -65.042 1.00 34.84 85 GLU A CA 1
ATOM 632 C C . GLU A 1 85 ? 40.068 5.468 -65.056 1.00 34.84 85 GLU A C 1
ATOM 634 O O . GLU A 1 85 ? 39.939 4.707 -64.102 1.00 34.84 85 GLU A O 1
ATOM 639 N N . ARG A 1 86 ? 39.300 5.386 -66.147 1.00 33.72 86 ARG A N 1
ATOM 640 C CA . ARG A 1 86 ? 38.084 4.598 -66.403 1.00 33.72 86 ARG A CA 1
ATOM 641 C C . ARG A 1 86 ? 38.418 3.374 -67.272 1.00 33.72 86 ARG A C 1
ATOM 643 O O . ARG A 1 86 ? 39.171 3.513 -68.225 1.00 33.72 86 ARG A O 1
ATOM 650 N N . GLY A 1 87 ? 37.736 2.243 -67.066 1.00 30.00 87 GLY A N 1
ATOM 651 C CA . GLY A 1 87 ? 37.696 1.128 -68.029 1.00 30.00 87 GLY A CA 1
ATOM 652 C C . GLY A 1 87 ? 36.465 0.220 -67.836 1.00 30.00 87 GLY A C 1
ATOM 653 O O . GLY A 1 87 ? 36.245 -0.206 -66.705 1.00 30.00 87 GLY A O 1
ATOM 654 N N . PRO A 1 88 ? 35.637 -0.048 -68.873 1.00 48.97 88 PRO A N 1
ATOM 655 C CA . PRO A 1 88 ? 34.419 -0.866 -68.783 1.00 48.97 88 PRO A CA 1
ATOM 656 C C . PRO A 1 88 ? 34.562 -2.277 -69.400 1.00 48.97 88 PRO A C 1
ATOM 658 O O . PRO A 1 88 ? 35.524 -2.523 -70.122 1.00 48.97 88 PRO A O 1
ATOM 661 N N . ALA A 1 89 ? 33.522 -3.107 -69.186 1.00 37.25 89 ALA A N 1
ATOM 662 C CA . ALA A 1 89 ? 33.100 -4.349 -69.883 1.00 37.25 89 ALA A CA 1
ATOM 663 C C . ALA A 1 89 ? 33.160 -5.617 -69.002 1.00 37.25 89 ALA A C 1
ATOM 665 O O . ALA A 1 89 ? 34.078 -5.758 -68.209 1.00 37.25 89 ALA A O 1
ATOM 666 N N . ASP A 1 90 ? 32.305 -6.639 -69.107 1.00 31.70 90 ASP A N 1
ATOM 667 C CA . ASP A 1 90 ? 30.960 -6.883 -69.662 1.00 31.70 90 ASP A CA 1
ATOM 668 C C . ASP A 1 90 ? 30.631 -8.374 -69.336 1.00 31.70 90 ASP A C 1
ATOM 670 O O . ASP A 1 90 ? 31.542 -9.192 -69.243 1.00 31.70 90 ASP A O 1
ATOM 674 N N . ARG A 1 91 ? 29.338 -8.717 -69.230 1.00 31.42 91 ARG A N 1
ATOM 675 C CA . ARG A 1 91 ? 28.689 -10.057 -69.264 1.00 31.42 91 ARG A CA 1
ATOM 676 C C . ARG A 1 91 ? 28.914 -11.150 -68.195 1.00 31.42 91 ARG A C 1
ATOM 678 O O . ARG A 1 91 ? 29.894 -11.885 -68.198 1.00 31.42 91 ARG A O 1
ATOM 685 N N . GLY A 1 92 ? 27.791 -11.464 -67.537 1.00 29.89 92 GLY A N 1
ATOM 686 C CA . GLY A 1 92 ? 27.289 -12.829 -67.303 1.00 29.89 92 GLY A CA 1
ATOM 687 C C . GLY A 1 92 ? 25.910 -12.822 -66.608 1.00 29.89 92 GLY A C 1
ATOM 688 O O . GLY A 1 92 ? 25.831 -12.287 -65.505 1.00 29.89 92 GLY A O 1
ATOM 689 N N . PRO A 1 93 ? 24.815 -13.346 -67.209 1.00 45.12 93 PRO A N 1
ATOM 690 C CA . PRO A 1 93 ? 23.519 -13.491 -66.535 1.00 45.12 93 PRO A CA 1
ATOM 691 C C . PRO A 1 93 ? 23.168 -14.951 -66.163 1.00 45.12 93 PRO A C 1
ATOM 693 O O . PRO A 1 93 ? 23.570 -15.875 -66.864 1.00 45.12 93 PRO A O 1
ATOM 696 N N . ALA A 1 94 ? 22.290 -15.081 -65.150 1.00 35.16 94 ALA A N 1
ATOM 697 C CA . ALA A 1 94 ? 21.570 -16.276 -64.643 1.00 35.16 94 ALA A CA 1
ATOM 698 C C . ALA A 1 94 ? 22.383 -17.194 -63.694 1.00 35.16 94 ALA A C 1
ATOM 700 O O . ALA A 1 94 ? 23.564 -17.395 -63.916 1.00 35.16 94 ALA A O 1
ATOM 701 N N . GLU A 1 95 ? 21.878 -17.740 -62.577 1.00 36.44 95 GLU A N 1
ATOM 702 C CA . GLU A 1 95 ? 20.528 -18.168 -62.149 1.00 36.44 95 GLU A CA 1
ATOM 703 C C . GLU A 1 95 ? 20.339 -17.873 -60.635 1.00 36.44 95 GLU A C 1
ATOM 705 O O . GLU A 1 95 ? 21.241 -18.092 -59.838 1.00 36.44 95 GLU A O 1
ATOM 710 N N . ARG A 1 96 ? 19.304 -17.159 -60.173 1.00 33.91 96 ARG A N 1
ATOM 711 C CA . ARG A 1 96 ? 17.940 -17.603 -59.803 1.00 33.91 96 ARG A CA 1
ATOM 712 C C . ARG A 1 96 ? 17.855 -18.698 -58.715 1.00 33.91 96 ARG A C 1
ATOM 714 O O . ARG A 1 96 ? 17.764 -19.874 -59.033 1.00 33.91 96 ARG A O 1
ATOM 721 N N . ALA A 1 97 ? 17.664 -18.276 -57.461 1.00 36.62 97 ALA A N 1
ATOM 722 C CA . ALA A 1 97 ? 16.589 -18.786 -56.595 1.00 36.62 97 ALA A CA 1
ATOM 723 C C . ALA A 1 97 ? 16.230 -17.762 -55.485 1.00 36.62 97 ALA A C 1
ATOM 725 O O . ALA A 1 97 ? 17.098 -16.981 -55.097 1.00 36.62 97 ALA A O 1
ATOM 726 N N . PRO A 1 98 ? 14.960 -17.697 -55.030 1.00 44.09 98 PRO A N 1
ATOM 727 C CA . PRO A 1 98 ? 14.352 -16.494 -54.451 1.00 44.09 98 PRO A CA 1
ATOM 728 C C . PRO A 1 98 ? 14.014 -16.608 -52.952 1.00 44.09 98 PRO A C 1
ATOM 730 O O . PRO A 1 98 ? 13.757 -17.702 -52.466 1.00 44.09 98 PRO A O 1
ATOM 733 N N . ALA A 1 99 ? 13.936 -15.457 -52.272 1.00 33.44 99 ALA A N 1
ATOM 734 C CA . ALA A 1 99 ? 12.983 -15.079 -51.204 1.00 33.44 99 ALA A CA 1
ATOM 735 C C . ALA A 1 99 ? 13.619 -13.937 -50.387 1.00 33.44 99 ALA A C 1
ATOM 737 O O . ALA A 1 99 ? 14.539 -14.141 -49.610 1.00 33.44 99 ALA A O 1
ATOM 738 N N . ALA A 1 100 ? 13.320 -12.683 -50.723 1.00 37.53 100 ALA A N 1
ATOM 739 C CA . ALA A 1 100 ? 12.296 -11.910 -50.021 1.00 37.53 100 ALA A CA 1
ATOM 740 C C . ALA A 1 100 ? 12.636 -11.678 -48.538 1.00 37.53 100 ALA A C 1
ATOM 742 O O . ALA A 1 100 ? 12.222 -12.444 -47.681 1.00 37.53 100 ALA A O 1
ATOM 743 N N . LEU A 1 101 ? 13.326 -10.570 -48.259 1.00 33.66 101 LEU A N 1
ATOM 744 C CA . LEU A 1 101 ? 12.878 -9.556 -47.302 1.00 33.66 101 LEU A CA 1
ATOM 745 C C . LEU A 1 101 ? 13.615 -8.249 -47.619 1.00 33.66 101 LEU A C 1
ATOM 747 O O . LEU A 1 101 ? 14.809 -8.215 -47.902 1.00 33.66 101 LEU A O 1
ATOM 751 N N . VAL A 1 102 ? 12.821 -7.195 -47.708 1.00 40.38 102 VAL A N 1
ATOM 752 C CA . VAL A 1 102 ? 13.131 -5.899 -48.300 1.00 40.38 102 VAL A CA 1
ATOM 753 C C . VAL A 1 102 ? 14.178 -5.174 -47.455 1.00 40.38 102 VAL A C 1
ATOM 755 O O . VAL A 1 102 ? 13.889 -4.756 -46.338 1.00 40.38 102 VAL A O 1
ATOM 758 N N . ALA A 1 103 ? 15.376 -4.982 -48.006 1.00 40.78 103 ALA A N 1
ATOM 759 C CA . ALA A 1 103 ? 16.253 -3.911 -47.561 1.00 40.78 103 ALA A CA 1
ATOM 760 C C . ALA A 1 103 ? 15.743 -2.580 -48.136 1.00 40.78 103 ALA A C 1
ATOM 762 O O . ALA A 1 103 ? 15.414 -2.469 -49.317 1.00 40.78 103 ALA A O 1
ATOM 763 N N . ALA A 1 104 ? 15.649 -1.616 -47.227 1.00 45.28 104 ALA A N 1
ATOM 764 C CA . ALA A 1 104 ? 15.209 -0.236 -47.340 1.00 45.28 104 ALA A CA 1
ATOM 765 C C . ALA A 1 104 ? 15.450 0.492 -48.677 1.00 45.28 104 ALA A C 1
ATOM 767 O O . ALA A 1 104 ? 16.539 0.458 -49.246 1.00 45.28 104 ALA A O 1
ATOM 768 N N . ALA A 1 105 ? 14.470 1.320 -49.054 1.00 39.59 105 ALA A N 1
ATOM 769 C CA . ALA A 1 105 ? 14.750 2.612 -49.672 1.00 39.59 105 ALA A CA 1
ATOM 770 C C . ALA A 1 105 ? 14.722 3.703 -48.574 1.00 39.59 105 ALA A C 1
ATOM 772 O O . ALA A 1 105 ? 13.799 3.701 -47.754 1.00 39.59 105 ALA A O 1
ATOM 773 N N . PRO A 1 106 ? 15.701 4.625 -48.534 1.00 60.53 106 PRO A N 1
ATOM 774 C CA . PRO A 1 106 ? 15.779 5.693 -47.545 1.00 60.53 106 PRO A CA 1
ATOM 775 C C . PRO A 1 106 ? 15.039 6.942 -48.041 1.00 60.53 106 PRO A C 1
ATOM 777 O O . PRO A 1 106 ? 15.336 7.442 -49.124 1.00 60.53 106 PRO A O 1
ATOM 780 N N . ALA A 1 107 ? 14.110 7.489 -47.253 1.00 42.62 107 ALA A N 1
ATOM 781 C CA . ALA A 1 107 ? 13.637 8.862 -47.445 1.00 42.62 107 ALA A CA 1
ATOM 782 C C . ALA A 1 107 ? 12.955 9.432 -46.190 1.00 42.62 107 ALA A C 1
ATOM 784 O O . ALA A 1 107 ? 12.067 8.802 -45.624 1.00 42.62 107 ALA A O 1
ATOM 785 N N . ALA A 1 108 ? 13.347 10.673 -45.867 1.00 44.88 108 ALA A N 1
ATOM 786 C CA . ALA A 1 108 ? 12.802 11.616 -44.880 1.00 44.88 108 ALA A CA 1
ATOM 787 C C . ALA A 1 108 ? 13.054 11.238 -43.402 1.00 44.88 108 ALA A C 1
ATOM 789 O O . ALA A 1 108 ? 12.368 10.403 -42.835 1.00 44.88 108 ALA A O 1
ATOM 790 N N . VAL A 1 109 ? 14.016 11.807 -42.661 1.00 54.53 109 VAL A N 1
ATOM 791 C CA . VAL A 1 109 ? 14.399 13.231 -42.542 1.00 54.53 109 VAL A CA 1
ATOM 792 C C . VAL A 1 109 ? 13.164 14.136 -42.564 1.00 54.53 109 VAL A C 1
ATOM 794 O O . VAL A 1 109 ? 12.966 14.841 -43.544 1.00 54.53 109 VAL A O 1
ATOM 797 N N . ASN A 1 110 ? 12.283 14.031 -41.553 1.00 54.03 110 ASN A N 1
ATOM 798 C CA . ASN A 1 110 ? 11.429 15.125 -41.025 1.00 54.03 110 ASN A CA 1
ATOM 799 C C . ASN A 1 110 ? 10.395 14.663 -39.961 1.00 54.03 110 ASN A C 1
ATOM 801 O O . ASN A 1 110 ? 9.221 15.018 -40.023 1.00 54.03 110 ASN A O 1
ATOM 805 N N . SER A 1 111 ? 10.797 13.893 -38.944 1.00 50.19 111 SER A N 1
ATOM 806 C CA . SER A 1 111 ? 9.901 13.503 -37.824 1.00 50.19 111 SER A CA 1
ATOM 807 C C . SER A 1 111 ? 10.436 13.863 -36.431 1.00 50.19 111 SER A C 1
ATOM 809 O O . SER A 1 111 ? 9.777 13.604 -35.424 1.00 50.19 111 SER A O 1
ATOM 811 N N . GLN A 1 112 ? 11.584 14.540 -36.361 1.00 55.31 112 GLN A N 1
ATOM 812 C CA . GLN A 1 112 ? 12.253 14.863 -35.098 1.00 55.31 112 GLN A CA 1
ATOM 813 C C . GLN A 1 112 ? 11.506 15.852 -34.178 1.00 55.31 112 GLN A C 1
ATOM 815 O O . GLN A 1 112 ? 11.431 15.574 -32.980 1.00 55.31 112 GLN A O 1
ATOM 820 N N . PRO A 1 113 ? 10.836 16.927 -34.654 1.00 56.19 113 PRO A N 1
ATOM 821 C CA . PRO A 1 113 ? 10.278 17.915 -33.726 1.00 56.19 113 PRO A CA 1
ATOM 822 C C . PRO A 1 113 ? 9.014 17.430 -33.002 1.00 56.19 113 PRO A C 1
ATOM 824 O O . PRO A 1 113 ? 8.620 18.021 -32.000 1.00 56.19 113 PRO A O 1
ATOM 827 N N . LEU A 1 114 ? 8.338 16.383 -33.494 1.00 56.91 114 LEU A N 1
ATOM 828 C CA . LEU A 1 114 ? 7.147 15.826 -32.839 1.00 56.91 114 LEU A CA 1
ATOM 829 C C . LEU A 1 114 ? 7.497 14.748 -31.813 1.00 56.91 114 LEU A C 1
ATOM 831 O O . LEU A 1 114 ? 6.807 14.646 -30.801 1.00 56.91 114 LEU A O 1
ATOM 835 N N . GLN A 1 115 ? 8.554 13.967 -32.045 1.00 60.81 115 GLN A N 1
ATOM 836 C CA . GLN A 1 115 ? 9.024 12.977 -31.076 1.00 60.81 115 GLN A CA 1
ATOM 837 C C . GLN A 1 115 ? 9.660 13.653 -29.860 1.00 60.81 115 GLN A C 1
ATOM 839 O O . GLN A 1 115 ? 9.286 13.312 -28.744 1.00 60.81 115 GLN A O 1
ATOM 844 N N . GLU A 1 116 ? 10.490 14.684 -30.046 1.00 65.12 116 GLU A N 1
ATOM 845 C CA . GLU A 1 116 ? 11.040 15.457 -28.921 1.00 65.12 116 GLU A CA 1
ATOM 846 C C . GLU A 1 116 ? 9.944 16.149 -28.107 1.00 65.12 116 GLU A C 1
ATOM 848 O O . GLU A 1 116 ? 9.945 16.065 -26.883 1.00 65.12 116 GLU A O 1
ATOM 853 N N . LYS A 1 117 ? 8.939 16.755 -28.757 1.00 68.81 117 LYS A N 1
ATOM 854 C CA . LYS A 1 117 ? 7.793 17.352 -28.046 1.00 68.81 117 LYS A CA 1
ATOM 855 C C . LYS A 1 117 ? 6.989 16.317 -27.262 1.00 68.81 117 LYS A C 1
ATOM 857 O O . LYS A 1 117 ? 6.526 16.627 -26.170 1.00 68.81 117 LYS A O 1
ATOM 862 N N . ARG A 1 118 ? 6.829 15.097 -27.787 1.00 73.56 118 ARG A N 1
ATOM 863 C CA . ARG A 1 118 ? 6.170 13.994 -27.068 1.00 73.56 118 ARG A CA 1
ATOM 864 C C . ARG A 1 118 ? 7.012 13.523 -25.890 1.00 73.56 118 ARG A C 1
ATOM 866 O O . ARG A 1 118 ? 6.457 13.348 -24.818 1.00 73.56 118 ARG A O 1
ATOM 873 N N . ILE A 1 119 ? 8.323 13.382 -26.055 1.00 79.31 119 ILE A N 1
ATOM 874 C CA . ILE A 1 119 ? 9.231 12.967 -24.978 1.00 79.31 119 ILE A CA 1
ATOM 875 C C . ILE A 1 119 ? 9.268 14.027 -23.871 1.00 79.31 119 ILE A C 1
ATOM 877 O O . ILE A 1 119 ? 9.115 13.685 -22.705 1.00 79.31 119 ILE A O 1
ATOM 881 N N . ILE A 1 120 ? 9.360 15.313 -24.220 1.00 75.62 120 ILE A N 1
ATOM 882 C CA . ILE A 1 120 ? 9.315 16.423 -23.257 1.00 75.62 120 ILE A CA 1
ATOM 883 C C . ILE A 1 120 ? 7.943 16.499 -22.571 1.00 75.62 120 ILE A C 1
ATOM 885 O O . ILE A 1 120 ? 7.878 16.714 -21.364 1.00 75.62 120 ILE A O 1
ATOM 889 N N . ALA A 1 121 ? 6.843 16.281 -23.299 1.00 77.69 121 ALA A N 1
ATOM 890 C CA . ALA A 1 121 ? 5.502 16.254 -22.714 1.00 77.69 121 ALA A CA 1
ATOM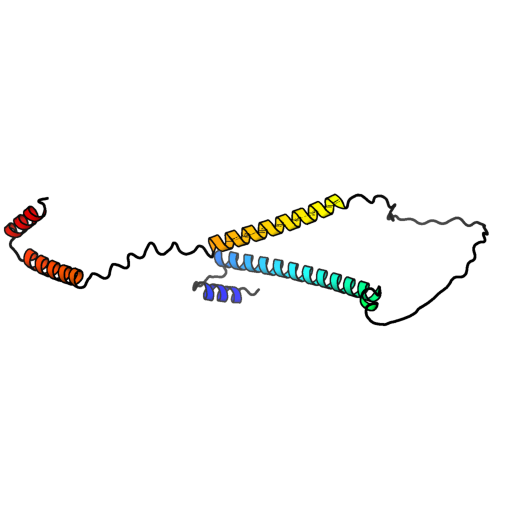 891 C C . ALA A 1 121 ? 5.292 15.051 -21.781 1.00 77.69 121 ALA A C 1
ATOM 893 O O . ALA A 1 121 ? 4.679 15.203 -20.728 1.00 77.69 121 ALA A O 1
ATOM 894 N N . ILE A 1 122 ? 5.822 13.875 -22.130 1.00 82.06 122 ILE A N 1
ATOM 895 C CA . ILE A 1 122 ? 5.766 12.669 -21.294 1.00 82.06 122 ILE A CA 1
ATOM 896 C C . ILE A 1 122 ? 6.631 12.857 -20.046 1.00 82.06 122 ILE A C 1
ATOM 898 O O . ILE A 1 122 ? 6.157 12.604 -18.944 1.00 82.06 122 ILE A O 1
ATOM 902 N N . ALA A 1 123 ? 7.858 13.360 -20.193 1.00 79.94 123 ALA A N 1
ATOM 903 C CA . ALA A 1 123 ? 8.754 13.632 -19.073 1.00 79.94 123 ALA A CA 1
ATOM 904 C C . ALA A 1 123 ? 8.189 14.717 -18.142 1.00 79.94 123 ALA A C 1
ATOM 906 O O . ALA A 1 123 ? 8.175 14.544 -16.925 1.00 79.94 123 ALA A O 1
ATOM 907 N N . GLY A 1 124 ? 7.652 15.803 -18.703 1.00 85.12 124 GLY A N 1
ATOM 908 C CA . GLY A 1 124 ? 6.977 16.854 -17.942 1.00 85.12 124 GLY A CA 1
ATOM 909 C C . GLY A 1 124 ? 5.716 16.345 -17.243 1.00 85.12 124 GLY A C 1
ATOM 910 O O . GLY A 1 124 ? 5.494 16.647 -16.073 1.00 85.12 124 GLY A O 1
ATOM 911 N N . GLY A 1 125 ? 4.923 15.516 -17.924 1.00 88.06 125 GLY A N 1
ATOM 912 C CA . GLY A 1 125 ? 3.739 14.877 -17.352 1.00 88.06 125 GLY A CA 1
ATOM 913 C C . GLY A 1 125 ? 4.082 13.928 -16.205 1.00 88.06 125 GLY A C 1
ATOM 914 O O . GLY A 1 125 ? 3.466 14.005 -15.145 1.00 88.06 125 GLY A O 1
ATOM 915 N N . ALA A 1 126 ? 5.104 13.087 -16.375 1.00 89.62 126 ALA A N 1
ATOM 916 C CA . ALA A 1 126 ? 5.585 12.178 -15.341 1.00 89.62 126 ALA A CA 1
ATOM 917 C C . ALA A 1 126 ? 6.146 12.939 -14.130 1.00 89.62 126 ALA A C 1
ATOM 919 O O . ALA A 1 126 ? 5.827 12.598 -12.995 1.00 89.62 126 ALA A O 1
ATOM 920 N N . ALA A 1 127 ? 6.910 14.014 -14.352 1.00 89.00 127 ALA A N 1
ATOM 921 C CA . ALA A 1 127 ? 7.434 14.851 -13.275 1.00 89.00 127 ALA A CA 1
ATOM 922 C C . ALA A 1 127 ? 6.313 15.536 -12.476 1.00 89.00 127 ALA A C 1
ATOM 924 O O . ALA A 1 127 ? 6.345 15.533 -11.245 1.00 89.00 127 ALA A O 1
ATOM 925 N N . LEU A 1 128 ? 5.296 16.076 -13.157 1.00 91.75 128 LEU A N 1
ATOM 926 C CA . LEU A 1 128 ? 4.135 16.685 -12.502 1.00 91.75 128 LEU A CA 1
ATOM 927 C C . LEU A 1 128 ? 3.301 15.653 -11.739 1.00 91.75 128 LEU A C 1
ATOM 929 O O . LEU A 1 128 ? 2.850 15.938 -10.632 1.00 91.75 128 LEU A O 1
ATOM 933 N N . LEU A 1 129 ? 3.133 14.450 -12.289 1.00 92.88 129 LEU A N 1
ATOM 934 C CA . LEU A 1 129 ? 2.415 13.364 -11.628 1.00 92.88 129 LEU A CA 1
ATOM 935 C C . LEU A 1 129 ? 3.168 12.887 -10.381 1.00 92.88 129 LEU A C 1
ATOM 937 O O . LEU A 1 129 ? 2.560 12.777 -9.320 1.00 92.88 129 LEU A O 1
ATOM 941 N N . CYS A 1 130 ? 4.487 12.696 -10.464 1.00 89.19 130 CYS A N 1
ATOM 942 C CA . CYS A 1 130 ? 5.323 12.381 -9.305 1.00 89.19 130 CYS A CA 1
ATOM 943 C C . CYS A 1 130 ? 5.256 13.483 -8.244 1.00 89.19 130 CYS A C 1
ATOM 945 O O . CYS A 1 130 ? 5.059 13.181 -7.070 1.00 89.19 130 CYS A O 1
ATOM 947 N N . ALA A 1 131 ? 5.347 14.757 -8.637 1.00 90.00 131 ALA A N 1
ATOM 948 C CA . ALA A 1 131 ? 5.201 15.875 -7.708 1.00 90.00 131 ALA A CA 1
ATOM 949 C C . ALA A 1 131 ? 3.820 15.872 -7.034 1.00 90.00 131 ALA A C 1
ATOM 951 O O . ALA A 1 131 ? 3.722 16.067 -5.826 1.00 90.00 131 ALA A O 1
ATOM 952 N N . PHE A 1 132 ? 2.754 15.589 -7.783 1.00 93.38 132 PHE A N 1
ATOM 953 C CA . PHE A 1 132 ? 1.397 15.529 -7.248 1.00 93.38 132 PHE A CA 1
ATOM 954 C C . PHE A 1 132 ? 1.200 14.349 -6.288 1.00 93.38 132 PHE A C 1
ATOM 956 O O . PHE A 1 132 ? 0.634 14.525 -5.213 1.00 93.38 132 PHE A O 1
ATOM 963 N N . VAL A 1 133 ? 1.723 13.167 -6.623 1.00 93.19 133 VAL A N 1
ATOM 964 C CA . VAL A 1 133 ? 1.697 11.984 -5.749 1.00 93.19 133 VAL A CA 1
ATOM 965 C C . VAL A 1 133 ? 2.505 12.226 -4.477 1.00 93.19 133 VAL A C 1
ATOM 967 O O . VAL A 1 133 ? 2.041 11.872 -3.397 1.00 93.19 133 VAL A O 1
ATOM 970 N N . VAL A 1 134 ? 3.667 12.877 -4.566 1.00 91.62 134 VAL A N 1
ATOM 971 C CA . VAL A 1 134 ? 4.468 13.252 -3.391 1.00 91.62 134 VAL A CA 1
ATOM 972 C C . VAL A 1 134 ? 3.730 14.274 -2.532 1.00 91.62 134 VAL A C 1
ATOM 974 O O . VAL A 1 134 ? 3.681 14.104 -1.319 1.00 91.62 134 VAL A O 1
ATOM 977 N N . LEU A 1 135 ? 3.105 15.294 -3.123 1.00 87.19 135 LEU A N 1
ATOM 978 C CA . LEU A 1 135 ? 2.335 16.296 -2.379 1.00 87.19 135 LEU A CA 1
ATOM 979 C C . LEU A 1 135 ? 1.083 15.701 -1.722 1.00 87.19 135 LEU A C 1
ATOM 981 O O . LEU A 1 135 ? 0.787 16.027 -0.576 1.00 87.19 135 LEU A O 1
ATOM 985 N N . ILE A 1 136 ? 0.375 14.793 -2.398 1.00 85.38 136 ILE A N 1
ATOM 986 C CA . ILE A 1 136 ? -0.744 14.047 -1.803 1.00 85.38 136 ILE A CA 1
ATOM 987 C C . ILE A 1 136 ? -0.235 13.117 -0.705 1.00 85.38 136 ILE A C 1
ATOM 989 O O . ILE A 1 136 ? -0.813 13.083 0.377 1.00 85.38 136 ILE A O 1
ATOM 993 N N . GLY A 1 137 ? 0.859 12.396 -0.946 1.00 84.75 137 GLY A N 1
ATOM 994 C CA . GLY A 1 137 ? 1.499 11.538 0.043 1.00 84.75 137 GLY A CA 1
ATOM 995 C C . GLY A 1 137 ? 1.900 12.327 1.285 1.00 84.75 137 GLY A C 1
ATOM 996 O O . GLY A 1 137 ? 1.591 11.912 2.394 1.00 84.75 137 GLY A O 1
ATOM 997 N N . GLN A 1 138 ? 2.482 13.514 1.117 1.00 81.81 138 GLN A N 1
ATOM 998 C CA . GLN A 1 138 ? 2.769 14.437 2.213 1.00 81.81 138 GLN A CA 1
ATOM 999 C C . GLN A 1 138 ? 1.487 14.941 2.887 1.00 81.81 138 GLN A C 1
ATOM 1001 O O . GLN A 1 138 ? 1.421 14.961 4.106 1.00 81.81 138 GLN A O 1
ATOM 1006 N N . ALA A 1 139 ? 0.434 15.283 2.147 1.00 72.50 139 ALA A N 1
ATOM 1007 C CA . ALA A 1 139 ? -0.824 15.747 2.735 1.00 72.50 139 ALA A CA 1
ATOM 1008 C C . ALA A 1 139 ? -1.591 14.650 3.503 1.00 72.50 139 ALA A C 1
ATOM 1010 O O . ALA A 1 139 ? -2.330 14.954 4.441 1.00 72.50 139 ALA A O 1
ATOM 1011 N N . VAL A 1 140 ? -1.431 13.382 3.113 1.00 77.44 140 VAL A N 1
ATOM 1012 C CA . VAL A 1 140 ? -2.099 12.224 3.726 1.00 77.44 140 VAL A CA 1
ATOM 1013 C C . VAL A 1 140 ? -1.270 11.637 4.873 1.00 77.44 140 VAL A C 1
ATOM 1015 O O . VAL A 1 140 ? -1.833 11.348 5.926 1.00 77.44 140 VAL A O 1
ATOM 1018 N N . LEU A 1 141 ? 0.050 11.493 4.703 1.00 71.25 141 LEU A N 1
ATOM 1019 C CA . LEU A 1 141 ? 0.963 10.895 5.692 1.00 71.25 141 LEU A CA 1
ATOM 1020 C C . LEU A 1 141 ? 1.541 11.922 6.669 1.00 71.25 141 LEU A C 1
ATOM 1022 O O . LEU A 1 141 ? 1.691 11.622 7.848 1.00 71.25 141 LEU A O 1
ATOM 1026 N N . LEU A 1 142 ? 1.843 13.133 6.194 1.00 57.31 142 LEU A N 1
ATOM 1027 C CA . LEU A 1 142 ? 2.226 14.278 7.021 1.00 57.31 142 LEU A CA 1
ATOM 1028 C C . LEU A 1 142 ? 1.063 15.255 7.147 1.00 57.31 142 LEU A C 1
ATOM 1030 O O . LEU A 1 142 ? 1.299 16.456 7.259 1.00 57.31 142 LEU A O 1
ATOM 1034 N N . ARG A 1 143 ? -0.189 14.771 7.166 1.00 51.28 143 ARG A N 1
ATOM 1035 C CA . ARG A 1 143 ? -1.275 15.565 7.742 1.00 51.28 143 ARG A CA 1
ATOM 1036 C C . ARG A 1 143 ? -0.754 15.983 9.120 1.00 51.28 143 ARG A C 1
ATOM 1038 O O . ARG A 1 143 ? -0.606 15.097 9.968 1.00 51.28 143 ARG A O 1
ATOM 1045 N N . PRO A 1 144 ? -0.383 17.262 9.348 1.00 54.59 144 PRO A N 1
ATOM 1046 C CA . PRO A 1 144 ? -0.016 17.658 10.685 1.00 54.59 144 PRO A CA 1
ATOM 1047 C C . PRO A 1 144 ? -1.260 17.326 11.485 1.00 54.59 144 PRO A C 1
ATOM 1049 O O . PRO A 1 144 ? -2.373 17.679 11.064 1.00 54.59 144 PRO A O 1
ATOM 1052 N N . ALA A 1 145 ? -1.087 16.542 12.551 1.00 54.41 145 ALA A N 1
ATOM 1053 C CA . ALA A 1 145 ? -2.161 16.312 13.496 1.00 54.41 145 ALA A CA 1
ATOM 1054 C C . ALA A 1 145 ? -2.855 17.666 13.680 1.00 54.41 145 ALA A C 1
ATOM 1056 O O . ALA A 1 145 ? -2.126 18.662 13.806 1.00 54.41 145 ALA A O 1
ATOM 1057 N N . PRO A 1 146 ? -4.200 17.744 13.570 1.00 51.53 146 PRO A N 1
ATOM 1058 C CA . PRO A 1 146 ? -4.899 19.000 13.805 1.00 51.53 146 PRO A CA 1
ATOM 1059 C C . PRO A 1 146 ? -4.257 19.596 15.043 1.00 51.53 146 PRO A C 1
ATOM 1061 O O . PRO A 1 146 ? -4.173 18.875 16.043 1.00 51.53 146 PRO A O 1
ATOM 1064 N N . ALA A 1 147 ? -3.669 20.800 14.902 1.00 53.03 147 ALA A N 1
ATOM 1065 C CA . ALA A 1 147 ? -2.951 21.468 15.984 1.00 53.03 147 ALA A CA 1
ATOM 1066 C C . ALA A 1 147 ? -3.761 21.182 17.237 1.00 53.03 147 ALA A C 1
ATOM 1068 O O . ALA A 1 147 ? -4.966 21.454 17.166 1.00 53.03 147 ALA A O 1
ATOM 1069 N N . PRO A 1 148 ? -3.185 20.482 18.239 1.00 46.12 148 PRO A N 1
ATOM 1070 C CA . PRO A 1 148 ? -3.966 19.828 19.277 1.00 46.12 148 PRO A CA 1
ATOM 1071 C C . PRO A 1 148 ? -4.959 20.866 19.745 1.00 46.12 148 PRO A C 1
ATOM 1073 O O . PRO A 1 148 ? -4.505 21.922 20.192 1.00 46.12 148 PRO A O 1
ATOM 1076 N N . ALA A 1 149 ? -6.250 20.626 19.444 1.00 47.06 149 ALA A N 1
ATOM 1077 C CA . ALA A 1 149 ? -7.318 21.616 19.574 1.00 47.06 149 ALA A CA 1
ATOM 1078 C C . ALA A 1 149 ? -7.037 22.342 20.866 1.00 47.06 149 ALA A C 1
ATOM 1080 O O . ALA A 1 149 ? -6.951 21.592 21.845 1.00 47.06 149 ALA A O 1
ATOM 1081 N N . PRO A 1 150 ? -6.703 23.662 20.800 1.00 46.59 150 PRO A N 1
ATOM 1082 C CA . PRO A 1 150 ? -5.762 24.330 21.699 1.00 46.59 150 PRO A CA 1
ATOM 1083 C C . PRO A 1 150 ? -5.954 23.655 23.007 1.00 46.59 150 PRO A C 1
ATOM 1085 O O . PRO A 1 150 ? -7.070 23.801 23.515 1.00 46.59 150 PRO A O 1
ATOM 1088 N N . VAL A 1 151 ? -5.000 22.779 23.393 1.00 43.22 151 VAL A N 1
ATOM 1089 C CA . VAL A 1 151 ? -5.143 22.000 24.619 1.00 43.22 151 VAL A CA 1
ATOM 1090 C C . VAL A 1 151 ? -5.598 23.072 25.560 1.00 43.22 151 VAL A C 1
ATOM 1092 O O . VAL A 1 151 ? -4.871 24.048 25.787 1.00 43.22 151 VAL A O 1
ATOM 1095 N N . VAL A 1 152 ? -6.862 22.991 25.976 1.00 45.25 152 VAL A N 1
ATOM 1096 C CA . VAL A 1 152 ? -7.291 23.731 27.128 1.00 45.25 152 VAL A CA 1
ATOM 1097 C C . VAL A 1 152 ? -6.483 22.941 28.119 1.00 45.25 152 VAL A C 1
ATOM 1099 O O . VAL A 1 152 ? -6.905 21.871 28.546 1.00 45.25 152 VAL A O 1
ATOM 1102 N N . VAL A 1 153 ? -5.215 23.364 28.273 1.00 43.72 153 VAL A N 1
ATOM 1103 C CA . VAL A 1 153 ? -4.327 23.074 29.371 1.00 43.72 153 VAL A CA 1
ATOM 1104 C C . VAL A 1 153 ? -5.308 23.358 30.449 1.00 43.72 153 VAL A C 1
ATOM 1106 O O . VAL A 1 153 ? -5.707 24.521 30.557 1.00 43.72 153 VAL A O 1
ATOM 1109 N N . ALA A 1 154 ? -5.905 22.282 30.973 1.00 47.38 154 ALA A N 1
ATOM 1110 C CA . ALA A 1 154 ? -7.053 22.363 31.842 1.00 47.38 154 ALA A CA 1
ATOM 1111 C C . ALA A 1 154 ? -6.494 23.227 32.931 1.00 47.38 154 ALA A C 1
ATOM 1113 O O . ALA A 1 154 ? -5.588 22.751 33.608 1.00 47.38 154 ALA A O 1
ATOM 1114 N N . LYS A 1 155 ? -6.838 24.524 32.865 1.00 52.19 155 LYS A N 1
ATOM 1115 C CA . LYS A 1 155 ? -6.018 25.607 33.402 1.00 52.19 155 LYS A CA 1
ATOM 1116 C C . LYS A 1 155 ? -5.829 25.169 34.814 1.00 52.19 155 LYS A C 1
ATOM 1118 O O . LYS A 1 155 ? -6.868 25.100 35.470 1.00 52.19 155 LYS A O 1
ATOM 1123 N N . GLU A 1 156 ? -4.620 24.683 35.146 1.00 52.50 156 GLU A N 1
ATOM 1124 C CA . GLU A 1 156 ? -4.472 23.803 36.306 1.00 52.50 156 GLU A CA 1
ATOM 1125 C C . GLU A 1 156 ? -5.196 24.522 37.408 1.00 52.50 156 GLU A C 1
ATOM 1127 O O . GLU A 1 156 ? -4.879 25.701 37.614 1.00 52.50 156 GLU A O 1
ATOM 1132 N N . LEU A 1 157 ? -6.287 23.903 37.901 1.00 55.34 157 LEU A N 1
ATOM 1133 C CA . LEU A 1 157 ? -7.270 24.588 38.736 1.00 55.34 157 LEU A CA 1
ATOM 1134 C C . LEU A 1 157 ? -6.442 25.392 39.704 1.00 55.34 157 LEU A C 1
ATOM 1136 O O . LEU A 1 157 ? -5.638 24.789 40.426 1.00 55.34 157 LEU A O 1
ATOM 1140 N N . THR A 1 158 ? -6.535 26.726 39.624 1.00 67.62 158 THR A N 1
ATOM 1141 C CA . THR A 1 158 ? -5.634 27.556 40.419 1.00 67.62 158 THR A CA 1
ATOM 1142 C C . THR A 1 158 ? -5.742 27.051 41.858 1.00 67.62 158 THR A C 1
ATOM 1144 O O . THR A 1 158 ? -6.792 26.519 42.243 1.00 67.62 158 THR A O 1
ATOM 1147 N N . PRO A 1 159 ? -4.684 27.115 42.674 1.00 69.94 159 PRO A N 1
ATOM 1148 C CA . PRO A 1 159 ? -4.748 26.592 44.040 1.00 69.94 159 PRO A CA 1
ATOM 1149 C C . PRO A 1 159 ? -6.001 27.087 44.793 1.00 69.94 159 PRO A C 1
ATOM 1151 O O . PRO A 1 159 ? -6.603 26.342 45.559 1.00 69.94 159 PRO A O 1
ATOM 1154 N N . GLU A 1 160 ? -6.479 28.286 44.457 1.00 70.75 160 GLU A N 1
ATOM 1155 C CA . GLU A 1 160 ? -7.759 28.851 44.889 1.00 70.75 160 GLU A CA 1
ATOM 1156 C C . GLU A 1 160 ? -9.003 28.126 44.336 1.00 70.75 160 GLU A C 1
ATOM 1158 O O . GLU A 1 160 ? -9.910 27.812 45.100 1.00 70.75 160 GLU A O 1
ATOM 1163 N N . GLN A 1 161 ? -9.063 27.800 43.042 1.00 71.25 161 GLN A N 1
ATOM 1164 C CA . GLN A 1 161 ? -10.177 27.047 42.447 1.00 71.25 161 GLN A CA 1
ATOM 1165 C C . GLN A 1 161 ? -10.254 25.606 42.966 1.00 71.25 161 GLN A C 1
ATOM 1167 O O . GLN A 1 161 ? -11.344 25.091 43.207 1.00 71.25 161 GLN A O 1
ATOM 1172 N N . SER A 1 162 ? -9.111 24.954 43.187 1.00 78.25 162 SER A N 1
ATOM 1173 C CA . SER A 1 162 ? -9.090 23.614 43.788 1.00 78.25 162 SER A CA 1
ATOM 1174 C C . SER A 1 162 ? -9.495 23.634 45.270 1.00 78.25 162 SER A C 1
ATOM 1176 O O . SER A 1 162 ? -10.175 22.715 45.734 1.00 78.25 162 SER A O 1
ATOM 1178 N N . ALA A 1 163 ? -9.150 24.695 46.008 1.00 77.75 163 ALA A N 1
ATOM 1179 C CA . ALA A 1 163 ? -9.636 24.915 47.368 1.00 77.75 163 ALA A CA 1
ATOM 1180 C C . ALA A 1 163 ? -11.150 25.179 47.395 1.00 77.75 163 ALA A C 1
ATOM 1182 O O . ALA A 1 163 ? -11.854 24.557 48.191 1.00 77.75 163 ALA A O 1
ATOM 1183 N N . ALA A 1 164 ? -11.653 26.009 46.477 1.00 78.62 164 ALA A N 1
ATOM 1184 C CA . ALA A 1 164 ? -13.075 26.317 46.353 1.00 78.62 164 ALA A CA 1
ATOM 1185 C C . ALA A 1 164 ? -13.914 25.070 46.034 1.00 78.62 164 ALA A C 1
ATOM 1187 O O . ALA A 1 164 ? -14.984 24.890 46.609 1.00 78.62 164 ALA A O 1
ATOM 1188 N N . LEU A 1 165 ? -13.416 24.160 45.189 1.00 82.12 165 LEU A N 1
ATOM 1189 C CA . LEU A 1 165 ? -14.095 22.888 44.912 1.00 82.12 165 LEU A CA 1
ATOM 1190 C C . LEU A 1 165 ? -14.165 21.984 46.151 1.00 82.12 165 LEU A C 1
ATOM 1192 O O . LEU A 1 165 ? -15.221 21.439 46.456 1.00 82.12 165 LEU A O 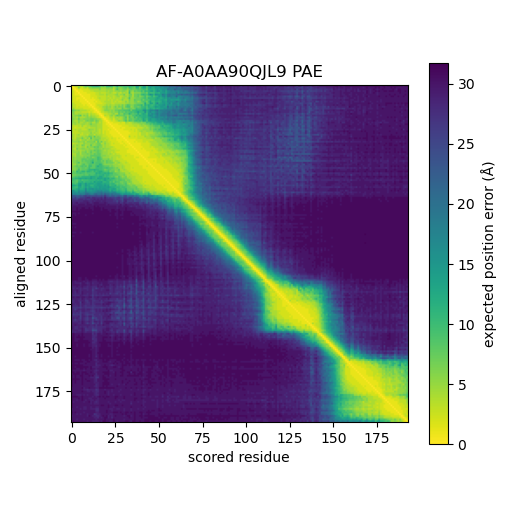1
ATOM 1196 N N . ARG A 1 166 ? -13.079 21.880 46.930 1.00 84.44 166 ARG A N 1
ATOM 1197 C CA . ARG A 1 166 ? -13.090 21.106 48.188 1.00 84.44 166 ARG A CA 1
ATOM 1198 C C . ARG A 1 166 ? -14.021 21.705 49.237 1.00 84.44 166 ARG A C 1
ATOM 1200 O O . ARG A 1 166 ? -14.575 20.977 50.060 1.00 84.44 166 ARG A O 1
ATOM 1207 N N . GLU A 1 167 ? -14.144 23.026 49.263 1.00 85.69 167 GLU A N 1
ATOM 1208 C CA . GLU A 1 167 ? -15.086 23.715 50.138 1.00 85.69 167 GLU A CA 1
ATOM 1209 C C . GLU A 1 167 ? -16.532 23.498 49.679 1.00 85.69 167 GLU A C 1
ATOM 1211 O O . GLU A 1 167 ? -17.387 23.176 50.505 1.00 85.69 167 GLU A O 1
ATOM 1216 N N . ALA A 1 168 ? -16.786 23.544 48.369 1.00 83.94 168 ALA A N 1
ATOM 1217 C CA . ALA A 1 168 ? -18.084 23.223 47.785 1.00 83.94 168 ALA A CA 1
ATOM 1218 C C . ALA A 1 168 ? -18.521 21.782 48.106 1.00 83.94 168 ALA A C 1
ATOM 1220 O O . ALA A 1 168 ? -19.661 21.577 48.521 1.00 83.94 168 ALA A O 1
ATOM 1221 N N . ASP A 1 169 ? -17.617 20.801 48.027 1.00 88.31 169 ASP A N 1
ATOM 1222 C CA . ASP A 1 169 ? -17.915 19.405 48.381 1.00 88.31 169 ASP A CA 1
ATOM 1223 C C . ASP A 1 169 ? -18.274 19.240 49.868 1.00 88.31 169 ASP A C 1
ATOM 1225 O O . ASP A 1 169 ? -19.192 18.496 50.230 1.00 88.31 169 ASP A O 1
ATOM 1229 N N . LYS A 1 170 ? -17.590 19.972 50.760 1.00 88.12 170 LYS A N 1
ATOM 1230 C CA . LYS A 1 170 ? -17.915 19.989 52.197 1.00 88.12 170 LYS A CA 1
ATOM 1231 C C . LYS A 1 170 ? -19.289 20.600 52.447 1.00 88.12 170 LYS A C 1
ATOM 1233 O O . LYS A 1 170 ? -20.077 20.033 53.206 1.00 88.12 170 LYS A O 1
ATOM 1238 N N . LEU A 1 171 ? -19.581 21.734 51.811 1.00 82.94 171 LEU A N 1
ATOM 1239 C CA . LEU A 1 171 ? -20.877 22.400 51.916 1.00 82.94 171 LEU A CA 1
ATOM 1240 C C . LEU A 1 171 ? -21.996 21.509 51.366 1.00 82.94 171 LEU A C 1
ATOM 1242 O O . LEU A 1 171 ? -23.024 21.367 52.024 1.00 82.94 171 LEU A O 1
ATOM 1246 N N . ALA A 1 172 ? -21.776 20.815 50.248 1.00 84.94 172 ALA A N 1
ATOM 1247 C CA . ALA A 1 172 ? -22.720 19.843 49.700 1.00 84.94 172 ALA A CA 1
ATOM 1248 C C . ALA A 1 172 ? -22.995 18.688 50.681 1.00 84.94 172 ALA A C 1
ATOM 1250 O O . ALA A 1 172 ? -24.150 18.307 50.887 1.00 84.94 172 ALA A O 1
ATOM 1251 N N . GLY A 1 173 ? -21.961 18.176 51.357 1.00 87.31 173 GLY A N 1
ATOM 1252 C CA . GLY A 1 173 ? -22.108 17.155 52.396 1.00 87.31 173 GLY A CA 1
ATOM 1253 C C . GLY A 1 173 ? -22.899 17.632 53.621 1.00 87.31 173 GLY A C 1
ATOM 1254 O O . GLY A 1 173 ? -23.694 16.871 54.177 1.00 87.31 173 GLY A O 1
ATOM 1255 N N . ILE A 1 174 ? -22.725 18.892 54.031 1.00 86.38 174 ILE A N 1
ATOM 1256 C CA . ILE A 1 174 ? -23.503 19.505 55.119 1.00 86.38 174 ILE A CA 1
ATOM 1257 C C . ILE A 1 174 ? -24.958 19.698 54.683 1.00 86.38 174 ILE A C 1
ATOM 1259 O O . ILE A 1 174 ? -25.869 19.323 55.419 1.00 86.38 174 ILE A O 1
ATOM 1263 N N . VAL A 1 175 ? -25.188 20.202 53.467 1.00 82.81 175 VAL A N 1
ATOM 1264 C CA . VAL A 1 175 ? -26.535 20.397 52.916 1.00 82.81 175 VAL A CA 1
ATOM 1265 C C . VAL A 1 175 ? -27.281 19.072 52.794 1.00 82.81 175 VAL A C 1
ATOM 1267 O O . VAL A 1 175 ? -28.457 19.007 53.141 1.00 82.81 175 VAL A O 1
ATOM 1270 N N . ALA A 1 176 ? -26.608 17.989 52.403 1.00 84.31 176 ALA A N 1
ATOM 1271 C CA . ALA A 1 176 ? -27.207 16.656 52.354 1.00 84.31 176 ALA A CA 1
ATOM 1272 C C . ALA A 1 176 ? -27.685 16.155 53.732 1.00 84.31 176 ALA A C 1
ATOM 1274 O O . ALA A 1 176 ? -28.646 15.389 53.808 1.00 84.31 176 ALA A O 1
ATOM 1275 N N . ARG A 1 177 ? -27.045 16.606 54.820 1.00 86.69 177 ARG A N 1
ATOM 1276 C CA . ARG A 1 177 ? -27.403 16.260 56.205 1.00 86.69 177 ARG A CA 1
ATOM 1277 C C . ARG A 1 177 ? -28.470 17.173 56.819 1.00 86.69 177 ARG A C 1
ATOM 1279 O O . ARG A 1 177 ? -29.014 16.816 57.861 1.00 86.69 177 ARG A O 1
ATOM 1286 N N . LEU A 1 178 ? -28.782 18.317 56.201 1.00 85.31 178 LEU A N 1
ATOM 1287 C CA . LEU A 1 178 ? -29.882 19.193 56.627 1.00 85.31 178 LEU A CA 1
ATOM 1288 C C . LEU A 1 178 ? -31.241 18.542 56.347 1.00 85.31 178 LEU A C 1
ATOM 1290 O O . LEU A 1 178 ? -31.358 17.676 55.483 1.00 85.31 178 LEU A O 1
ATOM 1294 N N . ASP A 1 179 ? -32.283 18.967 57.058 1.00 85.75 179 ASP A N 1
ATOM 1295 C CA . ASP A 1 179 ? -33.643 18.475 56.852 1.00 85.75 179 ASP A CA 1
ATOM 1296 C C . ASP A 1 179 ? -34.211 18.883 55.474 1.00 85.75 179 ASP A C 1
ATOM 1298 O O . ASP A 1 179 ? -33.756 19.826 54.822 1.00 85.75 179 ASP A O 1
ATOM 1302 N N . ALA A 1 180 ? -35.234 18.159 55.013 1.00 82.12 180 ALA A N 1
ATOM 1303 C CA . ALA A 1 180 ? -35.788 18.335 53.671 1.00 82.12 180 ALA A CA 1
ATOM 1304 C C . ALA A 1 180 ? -36.374 19.736 53.417 1.00 82.12 180 ALA A C 1
ATOM 1306 O O . ALA A 1 180 ? -36.319 20.216 52.283 1.00 82.12 180 ALA A O 1
ATOM 1307 N N . LYS A 1 181 ? -36.902 20.401 54.453 1.00 84.75 181 LYS A N 1
ATOM 1308 C CA . LYS A 1 181 ? -37.497 21.737 54.335 1.00 84.75 181 LYS A CA 1
ATOM 1309 C C . LYS A 1 181 ? -36.406 22.788 54.138 1.00 84.75 181 LYS A C 1
ATOM 1311 O O . LYS A 1 181 ? -36.535 23.644 53.266 1.00 84.75 181 LYS A O 1
ATOM 1316 N N . THR A 1 182 ? -35.310 22.675 54.883 1.00 83.44 182 THR A N 1
ATOM 1317 C CA . THR A 1 182 ? -34.154 23.572 54.760 1.00 83.44 182 THR A CA 1
ATOM 1318 C C . THR A 1 182 ? -33.438 23.398 53.418 1.00 83.44 182 THR A C 1
ATOM 1320 O O . THR A 1 182 ? -33.099 24.388 52.772 1.00 83.44 182 THR A O 1
ATOM 1323 N N . ARG A 1 183 ? -33.290 22.162 52.916 1.00 83.50 183 ARG A N 1
ATOM 1324 C CA . ARG A 1 183 ? -32.724 21.919 51.572 1.00 83.50 183 ARG A CA 1
ATOM 1325 C C . ARG A 1 183 ? -33.560 22.543 50.452 1.00 83.50 183 ARG A C 1
ATOM 1327 O O . ARG A 1 183 ? -32.997 23.120 49.527 1.00 83.50 183 ARG A O 1
ATOM 1334 N N . ALA A 1 184 ? -34.889 22.448 50.541 1.00 83.12 184 ALA A N 1
ATOM 1335 C CA . ALA A 1 184 ? -35.790 23.040 49.554 1.00 83.12 184 ALA A CA 1
ATOM 1336 C C . ALA A 1 184 ? -35.702 24.576 49.536 1.00 83.12 184 ALA A C 1
ATOM 1338 O O . ALA A 1 184 ? -35.714 25.174 48.464 1.00 83.12 184 ALA A O 1
ATOM 1339 N N . ALA A 1 185 ? -35.550 25.208 50.705 1.00 85.75 185 ALA A N 1
ATOM 1340 C CA . ALA A 1 185 ? -35.363 26.654 50.807 1.00 85.75 185 ALA A CA 1
ATOM 1341 C C . ALA A 1 185 ? -34.027 27.119 50.195 1.00 85.75 185 ALA A C 1
ATOM 1343 O O . ALA A 1 185 ? -34.005 28.093 49.449 1.00 85.75 185 ALA A O 1
ATOM 1344 N N . ILE A 1 186 ? -32.929 26.395 50.447 1.00 82.81 186 ILE A N 1
ATOM 1345 C CA . ILE A 1 186 ? -31.610 26.705 49.865 1.00 82.81 186 ILE A CA 1
ATOM 1346 C C . ILE A 1 186 ? -31.635 26.555 48.335 1.00 82.81 186 ILE A C 1
ATOM 1348 O O . ILE A 1 186 ? -31.111 27.408 47.623 1.00 82.81 186 ILE A O 1
ATOM 1352 N N . ALA A 1 187 ? -32.271 25.499 47.816 1.00 82.50 187 ALA A N 1
ATOM 1353 C CA . ALA A 1 187 ? -32.402 25.287 46.374 1.00 82.50 187 ALA A CA 1
ATOM 1354 C C . ALA A 1 187 ? -33.249 26.375 45.692 1.00 82.50 187 ALA A C 1
ATOM 1356 O O . ALA A 1 187 ? -32.926 26.791 44.581 1.00 82.50 187 ALA A O 1
ATOM 1357 N N . ALA A 1 188 ? -34.303 26.850 46.362 1.00 86.56 188 ALA A N 1
ATOM 1358 C CA . ALA A 1 188 ? -35.133 27.941 45.866 1.00 86.56 188 ALA A CA 1
ATOM 1359 C C . ALA A 1 188 ? -34.367 29.275 45.810 1.00 86.56 188 ALA A C 1
ATOM 1361 O O . ALA A 1 188 ? -34.513 30.011 44.838 1.00 86.56 188 ALA A O 1
ATOM 1362 N N . GLU A 1 189 ? -33.514 29.567 46.800 1.00 82.38 189 GLU A N 1
ATOM 1363 C CA . GLU A 1 189 ? -32.702 30.793 46.797 1.00 82.38 189 GLU A CA 1
ATOM 1364 C C . GLU A 1 189 ? -31.582 30.740 45.740 1.00 82.38 189 GLU A C 1
ATOM 1366 O O . GLU A 1 189 ? -31.313 31.740 45.084 1.00 82.38 189 GLU A O 1
ATOM 1371 N N . MET A 1 190 ? -30.991 29.563 45.491 1.00 77.12 190 MET A N 1
ATOM 1372 C CA . MET A 1 190 ? -29.985 29.351 44.431 1.00 77.12 190 MET A CA 1
ATOM 1373 C C . MET A 1 190 ? -30.538 29.486 43.000 1.00 77.12 190 MET A C 1
ATOM 1375 O O . MET A 1 190 ? -29.762 29.648 42.062 1.00 77.12 190 MET A O 1
ATOM 1379 N N . GLN A 1 191 ? -31.857 29.371 42.806 1.00 82.50 191 GLN A N 1
ATOM 1380 C CA . GLN A 1 191 ? -32.514 29.519 41.498 1.00 82.50 191 GLN A CA 1
ATOM 1381 C C . GLN A 1 191 ? -32.939 30.960 41.192 1.00 82.50 191 GLN A C 1
ATOM 1383 O O . GLN A 1 191 ? -33.501 31.227 40.128 1.00 82.50 191 GLN A O 1
ATOM 1388 N N . LYS A 1 192 ? -32.693 31.891 42.115 1.00 79.00 192 LYS A N 1
ATOM 1389 C CA . LYS A 1 192 ? -32.997 33.304 41.923 1.00 79.00 192 LYS A CA 1
ATOM 1390 C C . LYS A 1 192 ? -31.889 33.939 41.063 1.00 79.00 192 LYS A C 1
ATOM 1392 O O . LYS A 1 192 ? -30.721 33.752 41.399 1.00 79.00 192 LYS A O 1
ATOM 1397 N N . PRO A 1 193 ? -32.231 34.607 39.946 1.00 60.34 193 PRO A N 1
ATOM 1398 C CA . PRO A 1 193 ? -31.249 35.221 39.053 1.00 60.34 193 PRO A CA 1
ATOM 1399 C C . PRO A 1 193 ? -30.540 36.421 39.687 1.00 60.34 193 PRO A C 1
ATOM 1401 O O . PRO A 1 193 ? -31.172 37.112 40.522 1.00 60.34 193 PRO A O 1
#